Protein AF-A0AAD6XDY1-F1 (afdb_monomer_lite)

Structure (mmCIF, N/CA/C/O backbone):
data_AF-A0AAD6XDY1-F1
#
_entry.id   AF-A0AAD6XDY1-F1
#
loop_
_atom_site.group_PDB
_atom_site.id
_atom_site.type_symbol
_atom_site.label_atom_id
_atom_site.label_alt_id
_atom_site.label_comp_id
_atom_site.label_asym_id
_atom_site.label_entity_id
_atom_site.label_seq_id
_atom_site.pdbx_PDB_ins_code
_atom_site.Cartn_x
_atom_site.Cartn_y
_atom_site.Cartn_z
_atom_site.occupancy
_atom_site.B_iso_or_equiv
_atom_site.auth_seq_id
_atom_site.auth_comp_id
_atom_site.auth_asym_id
_atom_site.auth_atom_id
_atom_site.pdbx_PDB_model_num
ATOM 1 N N . MET A 1 1 ? 9.090 1.287 41.870 1.00 55.81 1 MET A N 1
ATOM 2 C CA . MET A 1 1 ? 7.950 1.250 40.935 1.00 55.81 1 MET A CA 1
ATOM 3 C C . MET A 1 1 ? 8.457 1.747 39.592 1.00 55.81 1 MET A C 1
ATOM 5 O O . MET A 1 1 ? 8.961 2.865 39.571 1.00 55.81 1 MET A O 1
ATOM 9 N N . PRO A 1 2 ? 8.475 0.924 38.532 1.00 60.69 2 PRO A N 1
ATOM 10 C CA . PRO A 1 2 ? 8.822 1.404 37.197 1.00 60.69 2 PRO A CA 1
ATOM 11 C C . PRO A 1 2 ? 7.730 2.367 36.712 1.00 60.69 2 PRO A C 1
ATOM 13 O O . PRO A 1 2 ? 6.548 2.104 36.918 1.00 60.69 2 PRO A O 1
ATOM 16 N N . ALA A 1 3 ? 8.129 3.501 36.137 1.00 68.06 3 ALA A N 1
ATOM 17 C CA . ALA A 1 3 ? 7.204 4.466 35.556 1.00 68.06 3 ALA A CA 1
ATOM 18 C C . ALA A 1 3 ? 6.464 3.816 34.377 1.00 68.06 3 ALA A C 1
ATOM 20 O O . ALA A 1 3 ? 7.105 3.194 33.527 1.00 68.06 3 ALA A O 1
ATOM 21 N N . SER A 1 4 ? 5.134 3.940 34.337 1.00 71.88 4 SER A N 1
ATOM 22 C CA . SER A 1 4 ? 4.348 3.539 33.168 1.00 71.88 4 SER A CA 1
ATOM 23 C C . SER A 1 4 ? 4.869 4.283 31.935 1.00 71.88 4 SER A C 1
ATOM 25 O O . SER A 1 4 ? 5.090 5.493 32.027 1.00 71.88 4 SER A O 1
ATOM 27 N N . PRO A 1 5 ? 5.091 3.598 30.799 1.00 73.19 5 PRO A N 1
ATOM 28 C CA . PRO A 1 5 ? 5.462 4.272 29.566 1.00 73.19 5 PRO A CA 1
ATOM 29 C C . PRO A 1 5 ? 4.335 5.234 29.194 1.00 73.19 5 PRO A C 1
ATOM 31 O O . PRO A 1 5 ? 3.176 4.829 29.097 1.00 73.19 5 PRO A O 1
ATOM 34 N N . SER A 1 6 ? 4.669 6.513 29.040 1.00 72.38 6 SER A N 1
ATOM 35 C CA . SER A 1 6 ? 3.723 7.512 28.553 1.00 72.38 6 SER A CA 1
ATOM 36 C C . SER A 1 6 ? 3.147 7.044 27.213 1.00 72.38 6 SER A C 1
ATOM 38 O O . SER A 1 6 ? 3.903 6.480 26.412 1.00 72.38 6 SER A O 1
ATOM 40 N N . PRO A 1 7 ? 1.845 7.261 26.952 1.00 73.44 7 PRO A N 1
ATOM 41 C CA . PRO A 1 7 ? 1.263 6.958 25.653 1.00 73.44 7 PRO A CA 1
ATOM 42 C C . PRO A 1 7 ? 2.110 7.656 24.591 1.00 73.44 7 PRO A C 1
ATOM 44 O O . PRO A 1 7 ? 2.306 8.870 24.635 1.00 73.44 7 PRO A O 1
ATOM 47 N N . THR A 1 8 ? 2.710 6.869 23.701 1.00 72.75 8 THR A N 1
ATOM 48 C CA . THR A 1 8 ? 3.458 7.409 22.571 1.00 72.75 8 THR A CA 1
ATOM 49 C C . THR A 1 8 ? 2.438 8.083 21.672 1.00 72.75 8 THR A C 1
ATOM 51 O O . THR A 1 8 ? 1.700 7.405 20.963 1.00 72.75 8 THR A O 1
ATOM 54 N N . THR A 1 9 ? 2.357 9.410 21.750 1.00 76.31 9 THR A N 1
ATOM 55 C CA . THR A 1 9 ? 1.683 10.219 20.739 1.00 76.31 9 THR A CA 1
ATOM 56 C C . THR A 1 9 ? 2.351 9.880 19.415 1.00 76.31 9 THR A C 1
ATOM 58 O O . THR A 1 9 ? 3.516 10.211 19.203 1.00 76.31 9 THR A O 1
ATOM 61 N N . MET A 1 10 ? 1.658 9.114 18.577 1.00 75.56 10 MET A N 1
ATOM 62 C CA . MET A 1 10 ? 2.137 8.802 17.239 1.00 75.56 10 MET A CA 1
ATOM 63 C C . MET A 1 10 ? 2.016 10.095 16.442 1.00 75.56 10 MET A C 1
ATOM 65 O O . MET A 1 10 ? 0.905 10.562 16.195 1.00 75.56 10 MET A O 1
ATOM 69 N N . GLU A 1 11 ? 3.157 10.712 16.137 1.00 80.12 11 GLU A N 1
ATOM 70 C CA . GLU A 1 11 ? 3.211 11.843 15.213 1.00 80.12 11 GLU A CA 1
ATOM 71 C C . GLU A 1 11 ? 2.484 11.442 13.917 1.00 80.12 11 GLU A C 1
ATOM 73 O O . GLU A 1 11 ? 2.714 10.331 13.419 1.00 80.12 11 GLU A O 1
ATOM 78 N N . PRO A 1 12 ? 1.580 12.289 13.397 1.00 79.38 12 PRO A N 1
ATOM 79 C CA . PRO A 1 12 ? 0.818 11.976 12.198 1.00 79.38 12 PRO A CA 1
ATOM 80 C C . PRO A 1 12 ? 1.779 11.711 11.037 1.00 79.38 12 PRO A C 1
ATOM 82 O O . PRO A 1 12 ? 2.669 12.511 10.748 1.00 79.38 12 PRO A O 1
ATOM 85 N N . PHE A 1 13 ? 1.623 10.558 10.389 1.00 85.25 13 PHE A N 1
ATOM 86 C CA . PHE A 1 13 ? 2.465 10.188 9.261 1.00 85.25 13 PHE A CA 1
ATOM 87 C C . PHE A 1 13 ? 2.102 11.051 8.047 1.00 85.25 13 PHE A C 1
ATOM 89 O O . PHE A 1 13 ? 0.998 10.957 7.509 1.00 85.25 13 PHE A O 1
ATOM 96 N N . GLU A 1 14 ? 3.026 11.904 7.608 1.00 93.56 14 GLU A N 1
ATOM 97 C CA . GLU A 1 14 ? 2.831 12.718 6.410 1.00 93.56 14 GLU A CA 1
ATOM 98 C C . GLU A 1 14 ? 3.164 11.912 5.151 1.00 93.56 14 GLU A C 1
ATOM 100 O O . GLU A 1 14 ? 4.297 11.477 4.933 1.00 93.56 14 GLU A O 1
ATOM 105 N N . PHE A 1 15 ? 2.163 11.731 4.291 1.00 95.81 15 PHE A N 1
ATOM 106 C CA . PHE A 1 15 ? 2.350 11.088 2.997 1.00 95.81 15 PHE A CA 1
ATOM 107 C C . PHE A 1 15 ? 2.949 12.060 1.973 1.00 95.81 15 PHE A C 1
ATOM 109 O O . PHE A 1 15 ? 2.479 13.197 1.872 1.00 95.81 15 PHE A O 1
ATOM 116 N N . PRO A 1 16 ? 3.925 11.627 1.152 1.00 96.81 16 PRO A N 1
ATOM 117 C CA . PRO A 1 16 ? 4.424 12.452 0.058 1.00 96.81 16 PRO A CA 1
ATOM 118 C C . PRO A 1 16 ? 3.317 12.704 -0.973 1.00 96.81 16 PRO A C 1
ATOM 120 O O . PRO A 1 16 ? 2.503 11.827 -1.245 1.00 96.81 16 PRO A O 1
ATOM 123 N N . ASP A 1 17 ? 3.301 13.866 -1.623 1.00 95.81 17 ASP A N 1
ATOM 124 C CA . ASP A 1 17 ? 2.244 14.175 -2.601 1.00 95.81 17 ASP A CA 1
ATOM 125 C C . ASP A 1 17 ? 2.258 13.253 -3.831 1.00 95.81 17 ASP A C 1
ATOM 127 O O . ASP A 1 17 ? 1.239 13.094 -4.498 1.00 95.81 17 ASP A O 1
ATOM 131 N N . ASN A 1 18 ? 3.406 12.644 -4.142 1.00 96.44 18 ASN A N 1
ATOM 132 C CA . ASN A 1 18 ? 3.582 11.787 -5.309 1.00 96.44 18 ASN A CA 1
ATOM 133 C C . ASN A 1 18 ? 4.474 10.591 -4.970 1.00 96.44 18 ASN A C 1
ATOM 135 O O . ASN A 1 18 ? 5.410 10.702 -4.174 1.00 96.44 18 ASN A O 1
ATOM 139 N N . ILE A 1 19 ? 4.241 9.465 -5.644 1.00 97.06 19 ILE A N 1
ATOM 140 C CA . ILE A 1 19 ? 5.144 8.312 -5.580 1.00 97.06 19 ILE A CA 1
ATOM 141 C C . ILE A 1 19 ? 6.499 8.628 -6.258 1.00 97.06 19 ILE A C 1
ATOM 143 O O . ILE A 1 19 ? 6.562 9.488 -7.143 1.00 97.06 19 ILE A O 1
ATOM 147 N N . PRO A 1 20 ? 7.602 7.930 -5.921 1.00 97.75 20 PRO A N 1
ATOM 148 C CA . PRO A 1 20 ? 8.954 8.288 -6.355 1.00 97.75 20 PRO A CA 1
ATOM 149 C C . PRO A 1 20 ? 9.082 8.265 -7.877 1.00 97.75 20 PRO A C 1
ATOM 151 O O . PRO A 1 20 ? 8.633 7.311 -8.510 1.00 97.75 20 PRO A O 1
ATOM 154 N N . ALA A 1 21 ? 9.686 9.283 -8.490 1.00 97.62 21 ALA A N 1
ATOM 155 C CA . ALA A 1 21 ? 9.860 9.314 -9.944 1.00 97.62 21 ALA A CA 1
ATOM 156 C C . ALA A 1 21 ? 10.683 8.110 -10.439 1.00 97.62 21 ALA A C 1
ATOM 158 O O . ALA A 1 21 ? 11.573 7.628 -9.735 1.00 97.62 21 ALA A O 1
ATOM 159 N N . LEU A 1 22 ? 10.388 7.625 -11.651 1.00 97.38 22 LEU A N 1
ATOM 160 C CA . LEU A 1 22 ? 11.191 6.570 -12.274 1.00 97.38 22 LEU A CA 1
ATOM 161 C C . LEU A 1 22 ? 12.649 7.046 -12.417 1.00 97.38 22 LEU A C 1
ATOM 163 O O . LEU A 1 22 ? 12.875 8.198 -12.804 1.00 97.38 22 LEU A O 1
ATOM 167 N N . PRO A 1 23 ? 13.643 6.188 -12.128 1.00 96.81 23 PRO A N 1
ATOM 168 C CA . PRO A 1 23 ? 15.040 6.566 -12.257 1.00 96.81 23 PRO A CA 1
ATOM 169 C C . PRO A 1 23 ? 15.379 6.884 -13.717 1.00 96.81 23 PRO A C 1
ATOM 171 O O . PRO A 1 23 ? 14.793 6.331 -14.653 1.00 96.81 23 PRO A O 1
ATOM 174 N N . GLN A 1 24 ? 16.333 7.794 -13.914 1.00 96.69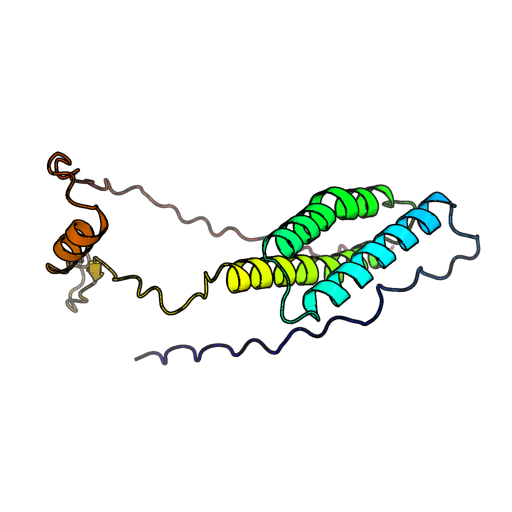 24 GLN A N 1
ATOM 175 C CA . GLN A 1 24 ? 16.815 8.128 -15.250 1.00 96.69 24 GLN A CA 1
ATOM 176 C C . GLN A 1 24 ? 17.513 6.908 -15.857 1.00 96.69 24 GLN A C 1
ATOM 178 O O . GLN A 1 24 ? 18.405 6.325 -15.241 1.00 96.69 24 GLN A O 1
ATOM 183 N N . ASN A 1 25 ? 17.107 6.532 -17.066 1.00 94.06 25 ASN A N 1
ATOM 184 C CA . ASN A 1 25 ? 17.685 5.426 -17.819 1.00 94.06 25 ASN A CA 1
ATOM 185 C C . ASN A 1 25 ? 18.162 5.964 -19.180 1.00 94.06 25 ASN A C 1
ATOM 187 O O . ASN A 1 25 ? 17.435 6.753 -19.792 1.00 94.06 25 ASN A O 1
ATOM 191 N N . PRO A 1 26 ? 19.371 5.602 -19.660 1.00 94.75 26 PRO A N 1
ATOM 192 C CA . PRO A 1 26 ? 19.828 5.972 -21.002 1.00 94.75 26 PRO A CA 1
ATOM 193 C C . PRO A 1 26 ? 18.893 5.491 -22.120 1.00 94.75 26 PRO A C 1
ATOM 195 O O . PRO A 1 26 ? 18.872 6.089 -23.194 1.00 94.75 26 PRO A O 1
ATOM 198 N N . LEU A 1 27 ? 18.132 4.422 -21.880 1.00 96.00 27 LEU A N 1
ATOM 199 C CA . LEU A 1 27 ? 17.106 3.923 -22.788 1.00 96.00 27 LEU A CA 1
ATOM 200 C C . LEU A 1 27 ? 15.708 4.257 -22.251 1.00 96.00 27 LEU A C 1
ATOM 202 O O . LEU A 1 27 ? 15.508 4.281 -21.034 1.00 96.00 27 LEU A O 1
ATOM 206 N N . PRO A 1 28 ? 14.720 4.492 -23.133 1.00 96.56 28 PRO A N 1
ATOM 207 C CA . PRO A 1 28 ? 13.343 4.673 -22.699 1.00 96.56 28 PRO A CA 1
ATOM 208 C C . PRO A 1 28 ? 12.824 3.398 -22.018 1.00 96.56 28 PRO A C 1
ATOM 210 O O . PRO A 1 28 ? 13.099 2.286 -22.470 1.00 96.56 28 PRO A O 1
ATOM 213 N N . TRP A 1 29 ? 12.057 3.571 -20.940 1.00 97.38 29 TRP A N 1
ATOM 214 C CA . TRP A 1 29 ? 11.394 2.469 -20.243 1.00 97.38 29 TRP A CA 1
ATOM 215 C C . TRP A 1 29 ? 10.414 1.727 -21.156 1.00 97.38 29 TRP A C 1
ATOM 217 O O . TRP A 1 29 ? 9.842 2.307 -22.084 1.00 97.38 29 TRP A O 1
ATOM 227 N N . SER A 1 30 ? 10.202 0.440 -20.871 1.00 97.69 30 SER A N 1
ATOM 228 C CA . SER A 1 30 ? 9.213 -0.370 -21.580 1.00 97.69 30 SER A CA 1
ATOM 229 C C . SER A 1 30 ? 7.810 0.231 -21.413 1.00 97.69 30 SER A C 1
ATOM 231 O O . SER A 1 30 ? 7.494 0.873 -20.406 1.00 97.69 30 SER A O 1
ATOM 233 N N . ALA A 1 31 ? 6.933 0.009 -22.397 1.00 97.81 31 ALA A N 1
ATOM 234 C CA . ALA A 1 31 ? 5.536 0.439 -22.295 1.00 97.81 31 ALA A CA 1
ATOM 235 C C . ALA A 1 31 ? 4.836 -0.181 -21.070 1.00 97.81 31 ALA A C 1
ATOM 237 O O . ALA A 1 31 ? 3.979 0.461 -20.462 1.00 97.81 31 ALA A O 1
ATOM 238 N N . ASN A 1 32 ? 5.246 -1.392 -20.677 1.00 97.44 32 ASN A N 1
ATOM 239 C CA . ASN A 1 32 ? 4.743 -2.084 -19.495 1.00 97.44 32 ASN A CA 1
ATOM 240 C C . ASN A 1 32 ? 5.107 -1.329 -18.212 1.00 97.44 32 ASN A C 1
ATOM 242 O O . ASN A 1 32 ? 4.210 -1.037 -17.427 1.00 97.44 32 ASN A O 1
ATOM 246 N N . VAL A 1 33 ? 6.372 -0.925 -18.038 1.00 98.00 33 VAL A N 1
ATOM 247 C CA . VAL A 1 33 ? 6.822 -0.135 -16.874 1.00 98.00 33 VAL A CA 1
ATOM 248 C C . VAL A 1 33 ? 6.101 1.208 -16.798 1.00 98.00 33 VAL A C 1
ATOM 250 O O . VAL A 1 33 ? 5.655 1.611 -15.725 1.00 98.00 33 VAL A O 1
ATOM 253 N N . ILE A 1 34 ? 5.932 1.897 -17.930 1.00 98.19 34 ILE A N 1
ATOM 254 C CA . ILE A 1 34 ? 5.214 3.181 -17.966 1.00 98.19 34 ILE A CA 1
ATOM 255 C C . ILE A 1 34 ? 3.746 2.989 -17.559 1.00 98.19 34 ILE A C 1
ATOM 257 O O . ILE A 1 34 ? 3.227 3.753 -16.745 1.00 98.19 34 ILE A O 1
ATOM 261 N N . THR A 1 35 ? 3.089 1.953 -18.084 1.00 98.19 35 THR A N 1
ATOM 262 C CA . THR A 1 35 ? 1.685 1.641 -17.775 1.00 98.19 35 THR A CA 1
ATOM 263 C C . THR A 1 35 ? 1.513 1.238 -16.311 1.00 98.19 35 THR A C 1
ATOM 265 O O . THR A 1 35 ? 0.628 1.751 -15.628 1.00 98.19 35 THR A O 1
ATOM 268 N N . ALA A 1 36 ? 2.388 0.370 -15.799 1.00 98.00 36 ALA A N 1
ATOM 269 C CA . ALA A 1 36 ? 2.407 -0.044 -14.399 1.00 98.00 36 ALA A CA 1
ATOM 270 C C . ALA A 1 36 ? 2.620 1.153 -13.466 1.00 98.00 36 ALA A C 1
ATOM 272 O O . ALA A 1 36 ? 1.909 1.309 -12.474 1.00 98.00 36 ALA A O 1
ATOM 273 N N . ARG A 1 37 ? 3.533 2.064 -13.822 1.00 97.62 37 ARG A N 1
ATOM 274 C CA . ARG A 1 37 ? 3.743 3.300 -13.071 1.00 97.62 37 ARG A CA 1
ATOM 275 C C . ARG A 1 37 ? 2.490 4.173 -13.032 1.00 97.62 37 ARG A C 1
ATOM 277 O O . ARG A 1 37 ? 2.127 4.648 -11.962 1.00 97.62 37 ARG A O 1
ATOM 284 N N . GLN A 1 38 ? 1.839 4.397 -14.170 1.00 97.94 38 GLN A N 1
ATOM 285 C CA . GLN A 1 38 ? 0.604 5.186 -14.219 1.00 97.94 38 GLN A CA 1
ATOM 286 C C . GLN A 1 38 ? -0.502 4.552 -13.372 1.00 97.94 38 GLN A C 1
ATOM 288 O O . GLN A 1 38 ? -1.231 5.257 -12.680 1.00 97.94 38 GLN A O 1
ATOM 293 N N . LEU A 1 39 ? -0.610 3.223 -13.394 1.00 97.81 39 LEU A N 1
ATOM 294 C CA . LEU A 1 39 ? -1.558 2.494 -12.562 1.00 97.81 39 LEU A CA 1
ATOM 295 C C . LEU A 1 39 ? -1.289 2.721 -11.064 1.00 97.81 39 LEU A C 1
ATOM 297 O O . LEU A 1 39 ? -2.216 3.081 -10.340 1.00 97.81 39 LEU A O 1
ATOM 301 N N . LEU A 1 40 ? -0.033 2.577 -10.625 1.00 97.75 40 LEU A N 1
ATOM 302 C CA . LEU A 1 40 ? 0.377 2.840 -9.240 1.00 97.75 40 LEU A CA 1
ATOM 303 C C . LEU A 1 40 ? 0.056 4.280 -8.821 1.00 97.75 40 LEU A C 1
ATOM 305 O O . LEU A 1 40 ? -0.481 4.499 -7.739 1.00 97.75 40 LEU A O 1
ATOM 309 N N . ASP A 1 41 ? 0.345 5.251 -9.688 1.00 97.94 41 ASP A N 1
ATOM 310 C CA . ASP A 1 41 ? 0.116 6.677 -9.431 1.00 97.94 41 ASP A CA 1
ATOM 311 C C . ASP A 1 41 ? -1.375 6.991 -9.254 1.00 97.94 41 ASP A C 1
ATOM 313 O O . ASP A 1 41 ? -1.783 7.612 -8.274 1.00 97.94 41 ASP A O 1
ATOM 317 N N . ASN A 1 42 ? -2.216 6.459 -10.144 1.00 97.38 42 ASN A N 1
ATOM 318 C CA . ASN A 1 42 ? -3.665 6.631 -10.080 1.00 97.38 42 ASN A CA 1
ATOM 319 C C . ASN A 1 42 ? -4.263 6.049 -8.792 1.00 97.38 42 ASN A C 1
ATOM 321 O O . ASN A 1 42 ? -5.130 6.671 -8.172 1.00 97.38 42 ASN A O 1
ATOM 325 N N . VAL A 1 43 ? -3.820 4.855 -8.383 1.00 97.44 43 VAL A N 1
ATOM 326 C CA . VAL A 1 43 ? -4.289 4.223 -7.140 1.00 97.44 43 VAL A CA 1
ATOM 327 C C . VAL A 1 43 ? -3.808 5.009 -5.923 1.00 97.44 43 VAL A C 1
ATOM 329 O O . VAL A 1 43 ? -4.602 5.252 -5.014 1.00 97.44 43 VAL A O 1
ATOM 332 N N . TYR A 1 44 ? -2.555 5.467 -5.931 1.00 98.00 44 TYR A N 1
ATOM 333 C CA . TYR A 1 44 ? -1.984 6.282 -4.862 1.00 98.00 44 TYR A CA 1
ATOM 334 C C . TYR A 1 44 ? -2.754 7.591 -4.652 1.00 98.00 44 TYR A C 1
ATOM 336 O O . TYR A 1 44 ? -3.237 7.863 -3.553 1.00 98.00 44 TYR A O 1
ATOM 344 N N . VAL A 1 45 ? -2.953 8.369 -5.720 1.00 97.38 45 VAL A N 1
ATOM 345 C CA . VAL A 1 45 ? -3.689 9.641 -5.665 1.00 97.38 45 VAL A CA 1
ATOM 346 C C . VAL A 1 45 ? -5.123 9.423 -5.185 1.00 97.38 45 VAL A C 1
ATOM 348 O O . VAL A 1 45 ? -5.606 10.165 -4.331 1.00 97.38 45 VAL A O 1
ATOM 351 N N . ARG A 1 46 ? -5.802 8.379 -5.675 1.00 97.25 46 ARG A N 1
ATOM 352 C CA . ARG A 1 46 ? -7.167 8.046 -5.243 1.00 97.25 46 ARG A CA 1
ATOM 353 C C . ARG A 1 46 ? -7.235 7.673 -3.760 1.00 97.25 46 ARG A C 1
ATOM 355 O O . ARG A 1 46 ? -8.204 8.027 -3.086 1.00 97.25 46 ARG A O 1
ATOM 362 N N . ALA A 1 47 ? -6.235 6.957 -3.255 1.00 97.25 47 ALA A N 1
ATOM 363 C CA . ALA A 1 47 ? -6.141 6.602 -1.846 1.00 97.25 47 ALA A CA 1
ATOM 364 C C . ALA A 1 47 ? -5.934 7.831 -0.963 1.00 97.25 47 ALA A C 1
ATOM 366 O O . ALA A 1 47 ? -6.685 8.010 -0.008 1.00 97.25 47 ALA A O 1
ATOM 367 N N . LEU A 1 48 ? -5.011 8.723 -1.335 1.00 97.19 48 LEU A N 1
ATOM 368 C CA . LEU A 1 48 ? -4.807 9.980 -0.614 1.00 97.19 48 LEU A CA 1
ATOM 369 C C . LEU A 1 48 ? -6.045 10.875 -0.634 1.00 97.19 48 LEU A C 1
ATOM 371 O O . LEU A 1 48 ? -6.387 11.461 0.386 1.00 97.19 48 LEU A O 1
ATOM 375 N N . GLN A 1 49 ? -6.731 10.977 -1.774 1.00 96.56 49 GLN A N 1
ATOM 376 C CA . GLN A 1 49 ? -7.992 11.718 -1.858 1.00 96.56 49 GLN A CA 1
ATOM 377 C C . GLN A 1 49 ? -9.036 11.134 -0.907 1.00 96.56 49 GLN A C 1
ATOM 379 O O . GLN A 1 49 ? -9.647 11.880 -0.156 1.00 96.56 49 GLN A O 1
ATOM 384 N N . THR A 1 50 ? -9.171 9.806 -0.880 1.00 96.19 50 THR A N 1
ATOM 385 C CA . THR A 1 50 ? -10.129 9.124 -0.000 1.00 96.19 50 THR A CA 1
ATOM 386 C C . THR A 1 50 ? -9.788 9.328 1.482 1.00 96.19 50 THR A C 1
ATOM 388 O O . THR A 1 50 ? -10.692 9.551 2.271 1.00 96.19 50 THR A O 1
ATOM 391 N N . LEU A 1 51 ? -8.505 9.322 1.864 1.00 95.75 51 LEU A N 1
ATOM 392 C CA . LEU A 1 51 ? -8.074 9.616 3.242 1.00 95.75 51 LEU A CA 1
ATOM 393 C C . LEU A 1 51 ? -8.293 11.077 3.660 1.00 95.75 51 LEU A C 1
ATOM 395 O O . LEU A 1 51 ? -8.411 11.364 4.844 1.00 95.75 51 LEU A O 1
ATOM 399 N N . ARG A 1 52 ? -8.319 12.010 2.703 1.00 94.88 52 ARG A N 1
ATOM 400 C CA . ARG A 1 52 ? -8.565 13.438 2.962 1.00 94.88 52 ARG A CA 1
ATOM 401 C C . ARG A 1 52 ? -10.061 13.782 3.027 1.00 94.88 52 ARG A C 1
ATOM 403 O O . ARG A 1 52 ? -10.398 14.901 3.398 1.00 94.88 52 ARG A O 1
ATOM 410 N N . GLU A 1 53 ? -10.946 12.867 2.634 1.00 94.38 53 GLU A N 1
ATOM 411 C CA . GLU A 1 53 ? -12.401 13.038 2.701 1.00 94.38 53 GLU A CA 1
ATOM 412 C C . GLU A 1 53 ? -12.907 12.701 4.121 1.00 94.38 53 GLU A C 1
ATOM 414 O O . GLU A 1 53 ? -12.824 11.550 4.544 1.00 94.38 53 GLU A O 1
ATOM 419 N N . GLU A 1 54 ? -13.457 13.690 4.841 1.00 81.50 54 GLU A N 1
ATOM 420 C CA . GLU A 1 54 ? -13.930 13.544 6.237 1.00 81.50 54 GLU A CA 1
ATOM 421 C C . GLU A 1 54 ? -15.109 12.556 6.396 1.00 81.50 54 GLU A C 1
ATOM 423 O O . GLU A 1 54 ? -15.208 11.891 7.422 1.00 81.50 54 GLU A O 1
ATOM 428 N N . ASP A 1 55 ? -15.952 12.393 5.367 1.00 80.88 55 ASP A N 1
ATOM 429 C CA . ASP A 1 55 ? -17.194 11.592 5.405 1.00 80.88 55 ASP A CA 1
ATOM 430 C C . ASP A 1 55 ? -17.105 10.265 4.615 1.00 80.88 55 ASP A C 1
ATOM 432 O O . ASP A 1 55 ? -18.077 9.796 4.011 1.00 80.88 55 ASP A O 1
ATOM 436 N N . SER A 1 56 ? -15.924 9.653 4.543 1.00 77.75 56 SER A N 1
ATOM 437 C CA . SER A 1 56 ? -15.740 8.436 3.741 1.00 77.75 56 SER A CA 1
ATOM 438 C C . SER A 1 56 ? -16.386 7.186 4.360 1.00 77.75 56 SER A C 1
ATOM 440 O O . SER A 1 56 ? -16.147 6.837 5.513 1.00 77.75 56 SER A O 1
ATOM 442 N N . ASP A 1 57 ? -17.136 6.446 3.536 1.00 92.75 57 ASP A N 1
ATOM 443 C CA . ASP A 1 57 ? -17.715 5.129 3.849 1.00 92.75 57 ASP A CA 1
ATOM 444 C C . ASP A 1 57 ? -16.618 4.096 4.216 1.00 92.75 57 ASP A C 1
ATOM 446 O O . ASP A 1 57 ? -15.690 3.891 3.421 1.00 92.75 57 ASP A O 1
ATOM 450 N N . PRO A 1 58 ? -16.724 3.380 5.356 1.00 94.69 58 PRO A N 1
ATOM 451 C CA . PRO A 1 58 ? -15.776 2.331 5.735 1.00 94.69 58 PRO A CA 1
ATOM 452 C C . PRO A 1 58 ? -15.535 1.272 4.659 1.00 94.69 58 PRO A C 1
ATOM 454 O O . PRO A 1 58 ? -14.413 0.780 4.488 1.00 94.69 58 PRO A O 1
ATOM 457 N N . LEU A 1 59 ? -16.577 0.925 3.898 1.00 94.94 59 LEU A N 1
ATOM 458 C CA . LEU A 1 59 ? -16.475 -0.050 2.820 1.00 94.94 59 LEU A CA 1
ATOM 459 C C . LEU A 1 59 ? -15.522 0.434 1.721 1.00 94.94 59 LEU A C 1
ATOM 461 O O . LEU A 1 59 ? -14.791 -0.370 1.137 1.00 94.94 59 LEU A O 1
ATOM 465 N N . ARG A 1 60 ? -15.482 1.746 1.463 1.00 96.12 60 ARG A N 1
ATOM 466 C CA . ARG A 1 60 ? -14.591 2.356 0.471 1.00 96.12 60 ARG A CA 1
ATOM 467 C C . ARG A 1 60 ? -13.130 2.214 0.885 1.00 96.12 60 ARG A C 1
ATOM 469 O O . ARG A 1 60 ? -12.312 1.842 0.045 1.00 96.12 60 ARG A O 1
ATOM 476 N N . TYR A 1 61 ? -12.811 2.439 2.159 1.00 96.94 61 TYR A N 1
ATOM 477 C CA . TYR A 1 61 ? -11.465 2.233 2.698 1.00 96.94 61 TYR A CA 1
ATOM 478 C C . TYR A 1 61 ? -11.018 0.765 2.608 1.00 96.94 61 TYR A C 1
ATOM 480 O O . TYR A 1 61 ? -9.920 0.473 2.122 1.00 96.94 61 TYR A O 1
ATOM 488 N N . LYS A 1 62 ? -11.891 -0.177 2.994 1.00 97.19 62 LYS A N 1
ATOM 489 C CA . LYS A 1 62 ? -11.625 -1.622 2.876 1.00 97.19 62 LYS A CA 1
ATOM 490 C C . LYS A 1 62 ? -11.379 -2.033 1.428 1.00 97.19 62 LYS A C 1
ATOM 492 O O . LYS A 1 62 ? -10.369 -2.661 1.135 1.00 97.19 62 LYS A O 1
ATOM 497 N N . LEU A 1 63 ? -12.244 -1.610 0.508 1.00 97.00 63 LEU A N 1
ATOM 498 C CA . LEU A 1 63 ? -12.092 -1.921 -0.911 1.00 97.00 63 LEU A CA 1
ATOM 499 C C . LEU A 1 63 ? -10.792 -1.350 -1.489 1.00 97.00 63 LEU A C 1
ATOM 501 O O . LEU A 1 63 ? -10.130 -2.028 -2.273 1.00 97.00 63 LEU A O 1
ATOM 505 N N . LEU A 1 64 ? -10.402 -0.131 -1.103 1.00 97.06 64 LEU A N 1
ATOM 506 C CA . LEU A 1 64 ? -9.148 0.461 -1.566 1.00 97.06 64 LEU A CA 1
ATOM 507 C C . LEU A 1 64 ? -7.917 -0.266 -1.014 1.00 97.06 64 LEU A C 1
ATOM 509 O O . LEU A 1 64 ? -7.006 -0.566 -1.779 1.00 97.06 64 LEU A O 1
ATOM 513 N N . SER A 1 65 ? -7.891 -0.564 0.287 1.00 97.81 65 SER A N 1
ATOM 514 C CA . SER A 1 65 ? -6.777 -1.299 0.902 1.00 97.81 65 SER A CA 1
ATOM 515 C C . SER A 1 65 ? -6.612 -2.697 0.296 1.00 97.81 65 SER A C 1
ATOM 517 O O . SER A 1 65 ? -5.498 -3.061 -0.076 1.00 97.81 65 SER A O 1
ATOM 519 N N . SER A 1 66 ? -7.708 -3.439 0.091 1.00 97.81 66 SER A N 1
ATOM 520 C CA . SER A 1 66 ? -7.679 -4.721 -0.625 1.00 97.81 66 SER A CA 1
ATOM 521 C C . SER A 1 66 ? -7.198 -4.560 -2.064 1.00 97.81 66 SER A C 1
ATOM 523 O O . SER A 1 66 ? -6.336 -5.310 -2.496 1.00 97.81 66 SER A O 1
ATOM 525 N N . ASN A 1 67 ? -7.668 -3.542 -2.796 1.00 97.31 67 ASN A N 1
ATOM 526 C CA . ASN A 1 67 ? -7.203 -3.278 -4.161 1.00 97.31 67 ASN A CA 1
ATOM 527 C C . ASN A 1 67 ? -5.682 -3.057 -4.214 1.00 97.31 67 ASN A C 1
ATOM 529 O O . ASN A 1 67 ? -5.009 -3.637 -5.066 1.00 97.31 67 ASN A O 1
ATOM 533 N N . ILE A 1 68 ? -5.125 -2.280 -3.279 1.00 97.12 68 ILE A N 1
ATOM 534 C CA . ILE A 1 68 ? -3.676 -2.065 -3.204 1.00 97.12 68 ILE A CA 1
ATOM 535 C C . ILE A 1 68 ? -2.941 -3.391 -2.968 1.00 97.12 68 ILE A C 1
ATOM 537 O O . ILE A 1 68 ? -1.998 -3.693 -3.697 1.00 97.12 68 ILE A O 1
ATOM 541 N N . ILE A 1 69 ? -3.385 -4.199 -2.003 1.00 97.56 69 ILE A N 1
ATOM 542 C CA . ILE A 1 69 ? -2.752 -5.488 -1.688 1.00 97.56 69 ILE A CA 1
ATOM 543 C C . ILE A 1 69 ? -2.844 -6.451 -2.880 1.00 97.56 69 ILE A C 1
ATOM 545 O O . ILE A 1 69 ? -1.833 -7.003 -3.305 1.00 97.56 69 ILE A O 1
ATOM 549 N N . ASP A 1 70 ? -4.037 -6.611 -3.448 1.00 97.44 70 ASP A N 1
ATOM 550 C CA . ASP A 1 70 ? -4.326 -7.635 -4.454 1.00 97.44 70 ASP A CA 1
ATOM 551 C C . ASP A 1 70 ? -3.845 -7.248 -5.858 1.00 97.44 70 ASP A C 1
ATOM 553 O O . ASP A 1 70 ? -3.594 -8.119 -6.689 1.00 97.44 70 ASP A O 1
ATOM 557 N N . THR A 1 71 ? -3.726 -5.947 -6.148 1.00 96.12 71 THR A N 1
ATOM 558 C CA . THR A 1 71 ? -3.400 -5.453 -7.495 1.00 96.12 71 THR A CA 1
ATOM 559 C C . THR A 1 71 ? -2.037 -4.776 -7.552 1.00 96.12 71 THR A C 1
ATOM 561 O O . THR A 1 71 ? -1.278 -5.028 -8.484 1.00 96.12 71 THR A O 1
ATOM 564 N N . MET A 1 72 ? -1.691 -3.912 -6.593 1.00 95.31 72 MET A N 1
ATOM 565 C CA . MET A 1 72 ? -0.457 -3.119 -6.696 1.00 95.31 72 MET A CA 1
ATOM 566 C C . MET A 1 72 ? 0.783 -3.921 -6.308 1.00 95.31 72 MET A C 1
ATOM 568 O O . MET A 1 72 ? 1.817 -3.757 -6.952 1.00 95.31 72 MET A O 1
ATOM 572 N N . ILE A 1 73 ? 0.691 -4.810 -5.311 1.00 92.75 73 ILE A N 1
ATOM 573 C CA . ILE A 1 73 ? 1.832 -5.649 -4.911 1.00 92.75 73 ILE A CA 1
ATOM 574 C C . ILE A 1 73 ? 2.272 -6.561 -6.069 1.00 92.75 73 ILE A C 1
ATOM 576 O O . ILE A 1 73 ? 3.441 -6.474 -6.447 1.00 92.75 73 ILE A O 1
ATOM 580 N N . PRO A 1 74 ? 1.382 -7.326 -6.736 1.00 97.00 74 PRO A N 1
ATOM 581 C CA . PRO A 1 74 ? 1.791 -8.140 -7.883 1.00 97.00 74 PRO A CA 1
ATOM 582 C C . PRO A 1 74 ? 2.330 -7.318 -9.059 1.00 97.00 74 PRO A C 1
ATOM 584 O O . PRO A 1 74 ? 3.195 -7.785 -9.793 1.00 97.00 74 PRO A O 1
ATOM 587 N N . VAL A 1 75 ? 1.842 -6.086 -9.256 1.00 97.56 75 VAL A N 1
ATOM 588 C CA . VAL A 1 75 ? 2.377 -5.176 -10.284 1.00 97.56 75 VAL A CA 1
ATOM 589 C C . VAL A 1 75 ? 3.807 -4.749 -9.949 1.00 97.56 75 VAL A C 1
ATOM 591 O O . VAL A 1 75 ? 4.649 -4.720 -10.843 1.00 97.56 75 VAL A O 1
ATOM 594 N N . LEU A 1 76 ? 4.102 -4.443 -8.682 1.00 96.75 76 LEU A N 1
ATOM 595 C CA . LEU A 1 76 ? 5.460 -4.133 -8.225 1.00 96.75 76 LEU A CA 1
ATOM 596 C C . LEU A 1 76 ? 6.396 -5.338 -8.377 1.00 96.75 76 LEU A C 1
ATOM 598 O O . LEU A 1 76 ? 7.503 -5.175 -8.883 1.00 96.75 76 LEU A O 1
ATOM 602 N N . GLU A 1 77 ? 5.940 -6.535 -8.006 1.00 96.00 77 GLU A N 1
ATOM 603 C CA . GLU A 1 77 ? 6.689 -7.786 -8.186 1.00 96.00 77 GLU A CA 1
ATOM 604 C C . GLU A 1 77 ? 6.924 -8.104 -9.667 1.00 96.00 77 GLU A C 1
ATOM 606 O O . GLU A 1 77 ? 8.013 -8.517 -10.052 1.00 96.00 77 GLU A O 1
ATOM 611 N N . GLY A 1 78 ? 5.932 -7.860 -10.524 1.00 96.62 78 GLY A N 1
ATOM 612 C CA . GLY A 1 78 ? 6.040 -8.072 -11.967 1.00 96.62 78 GLY A CA 1
ATOM 613 C C . GLY A 1 78 ? 7.025 -7.133 -12.668 1.00 96.62 78 GLY A C 1
ATOM 614 O O . GLY A 1 78 ? 7.448 -7.431 -13.781 1.00 96.62 78 GLY A O 1
ATOM 615 N N . MET A 1 79 ? 7.403 -6.019 -12.035 1.00 97.00 79 MET A N 1
ATOM 616 C CA . MET A 1 79 ? 8.452 -5.118 -12.524 1.00 97.00 79 MET A CA 1
ATOM 617 C C . MET A 1 79 ? 9.855 -5.497 -12.023 1.00 97.00 79 MET A C 1
ATOM 619 O O . MET A 1 79 ? 10.825 -4.827 -12.394 1.00 97.00 79 MET A O 1
ATOM 623 N N . ASP A 1 80 ? 9.987 -6.536 -11.190 1.00 96.50 80 ASP A N 1
ATOM 624 C CA . ASP A 1 80 ? 11.288 -7.015 -10.727 1.00 96.50 80 ASP A CA 1
ATOM 625 C C . ASP A 1 80 ? 12.164 -7.432 -11.922 1.00 96.50 80 ASP A C 1
ATOM 627 O O . ASP A 1 80 ? 11.740 -8.137 -12.839 1.00 96.50 80 ASP A O 1
ATOM 631 N N . GLY A 1 81 ? 13.393 -6.921 -11.949 1.00 96.00 81 GLY A N 1
ATOM 632 C CA . GLY A 1 81 ? 14.325 -7.058 -13.068 1.00 96.00 81 GLY A CA 1
ATOM 633 C C . GLY A 1 81 ? 14.127 -6.073 -14.230 1.00 96.00 81 GLY A C 1
ATOM 634 O O . GLY A 1 81 ? 15.077 -5.863 -14.986 1.00 96.00 81 GLY A O 1
ATOM 635 N N . GLU A 1 82 ? 12.965 -5.421 -14.370 1.00 97.25 82 GLU A N 1
ATOM 636 C CA . GLU A 1 82 ? 12.773 -4.339 -15.351 1.00 97.25 82 GLU A CA 1
ATOM 637 C C . GLU A 1 82 ? 13.203 -2.977 -14.798 1.00 97.25 82 GLU A C 1
ATOM 639 O O . GLU A 1 82 ? 13.746 -2.170 -15.546 1.00 97.25 82 GLU A O 1
ATOM 644 N N . VAL A 1 83 ? 13.004 -2.715 -13.504 1.00 97.88 83 VAL A N 1
ATOM 645 C CA . VAL A 1 83 ? 13.380 -1.450 -12.846 1.00 97.88 83 VAL A CA 1
ATOM 646 C C . VAL A 1 83 ? 14.346 -1.686 -11.676 1.00 97.88 83 VAL A C 1
ATOM 648 O O . VAL A 1 83 ? 14.418 -2.793 -11.145 1.00 97.88 83 VAL A O 1
ATOM 651 N N . PRO A 1 84 ? 15.112 -0.669 -11.231 1.00 97.88 84 PRO A N 1
ATOM 652 C CA . PRO A 1 84 ? 16.023 -0.832 -10.103 1.00 97.88 84 PRO A CA 1
ATOM 653 C C . PRO A 1 84 ? 15.290 -1.216 -8.814 1.00 97.88 84 PRO A C 1
ATOM 655 O O . PRO A 1 84 ? 14.340 -0.541 -8.414 1.00 97.88 84 PRO A O 1
ATOM 658 N N . GLN A 1 85 ? 15.808 -2.220 -8.103 1.00 97.19 85 GLN A N 1
ATOM 659 C CA . GLN A 1 85 ? 15.214 -2.735 -6.861 1.00 97.19 85 GLN A CA 1
ATOM 660 C C . GLN A 1 85 ? 14.958 -1.649 -5.808 1.00 97.19 85 GLN A C 1
ATOM 662 O O . GLN A 1 85 ? 13.954 -1.680 -5.101 1.00 97.19 85 GLN A O 1
ATOM 667 N N . LEU A 1 86 ? 15.851 -0.659 -5.719 1.00 97.81 86 LEU A N 1
ATOM 668 C CA . LEU A 1 86 ? 15.715 0.456 -4.782 1.00 97.81 86 LEU A CA 1
ATOM 669 C C . LEU A 1 86 ? 14.429 1.260 -5.024 1.00 97.81 86 LEU A C 1
ATOM 671 O O . LEU A 1 86 ? 13.808 1.729 -4.075 1.00 97.81 86 LEU A O 1
ATOM 675 N N . TRP A 1 87 ? 14.014 1.405 -6.283 1.00 97.88 87 TRP A N 1
ATOM 676 C CA . TRP A 1 87 ? 12.792 2.123 -6.630 1.00 97.88 87 TRP A CA 1
ATOM 677 C C . TRP A 1 87 ? 11.537 1.325 -6.251 1.00 97.88 87 TRP A C 1
ATOM 679 O O . TRP A 1 87 ? 10.592 1.902 -5.712 1.00 97.88 87 TRP A O 1
ATOM 689 N N . ILE A 1 88 ? 11.550 0.001 -6.452 1.00 98.00 88 ILE A N 1
ATOM 690 C CA . ILE A 1 88 ? 10.470 -0.898 -6.006 1.00 98.00 88 ILE A CA 1
ATOM 691 C C . ILE A 1 88 ? 10.327 -0.820 -4.483 1.00 98.00 88 ILE A C 1
ATOM 693 O O . ILE A 1 88 ? 9.221 -0.642 -3.975 1.00 98.00 88 ILE A O 1
ATOM 697 N N . HIS A 1 89 ? 11.449 -0.875 -3.759 1.00 96.62 89 HIS A N 1
ATOM 698 C CA . HIS A 1 89 ? 11.466 -0.753 -2.303 1.00 96.62 89 HIS A CA 1
ATOM 699 C C . HIS A 1 89 ? 10.889 0.585 -1.829 1.00 96.62 89 HIS A C 1
ATOM 701 O O . HIS A 1 89 ? 10.017 0.599 -0.968 1.00 96.62 89 HIS A O 1
ATOM 707 N N . ALA A 1 90 ? 11.305 1.699 -2.437 1.00 97.44 90 ALA A N 1
ATOM 708 C CA . ALA A 1 90 ? 10.777 3.020 -2.101 1.00 97.44 90 ALA A CA 1
ATOM 709 C C . ALA A 1 90 ? 9.261 3.126 -2.352 1.00 97.44 90 ALA A C 1
ATOM 711 O O . ALA A 1 90 ? 8.548 3.781 -1.597 1.00 97.44 90 ALA A O 1
ATOM 712 N N . CYS A 1 91 ? 8.738 2.461 -3.390 1.00 97.69 91 CYS A N 1
ATOM 713 C CA . CYS A 1 91 ? 7.293 2.379 -3.600 1.00 97.69 91 CYS A CA 1
ATOM 714 C C . CYS A 1 91 ? 6.613 1.558 -2.494 1.00 97.69 91 CYS A C 1
ATOM 716 O O . CYS A 1 91 ? 5.596 1.990 -1.955 1.00 97.69 91 CYS A O 1
ATOM 718 N N . ALA A 1 92 ? 7.176 0.406 -2.118 1.00 95.69 92 ALA A N 1
ATOM 719 C CA . ALA A 1 92 ? 6.639 -0.435 -1.048 1.00 95.69 92 ALA A CA 1
ATOM 720 C C . ALA A 1 92 ? 6.614 0.285 0.314 1.00 95.69 92 ALA A C 1
ATOM 722 O O . ALA A 1 92 ? 5.628 0.179 1.043 1.00 95.69 92 ALA A O 1
ATOM 723 N N . GLU A 1 93 ? 7.647 1.075 0.624 1.00 96.00 93 GLU A N 1
ATOM 724 C CA . GLU A 1 93 ? 7.712 1.916 1.829 1.00 96.00 93 GLU A CA 1
ATOM 725 C C . GLU A 1 93 ? 6.609 2.978 1.889 1.00 96.00 93 GLU A C 1
ATOM 727 O O . GLU A 1 93 ? 6.247 3.409 2.978 1.00 96.00 93 GLU A O 1
ATOM 732 N N . ILE A 1 94 ? 6.046 3.379 0.748 1.00 96.88 94 ILE A N 1
ATOM 733 C CA . ILE A 1 94 ? 4.931 4.332 0.685 1.00 96.88 94 ILE A CA 1
ATOM 734 C C . ILE A 1 94 ? 3.584 3.603 0.748 1.00 96.88 94 ILE A C 1
ATOM 736 O O . ILE A 1 94 ? 2.689 4.011 1.489 1.00 96.88 94 ILE A O 1
ATOM 740 N N . PHE A 1 95 ? 3.429 2.506 0.003 1.00 96.69 95 PHE A N 1
ATOM 741 C CA . PHE A 1 95 ? 2.168 1.760 -0.029 1.00 96.69 95 PHE A CA 1
ATOM 742 C C . PHE A 1 95 ? 1.869 1.025 1.284 1.00 96.69 95 PHE A C 1
ATOM 744 O O . PHE A 1 95 ? 0.700 0.891 1.635 1.00 96.69 95 PHE A O 1
ATOM 751 N N . GLY A 1 96 ? 2.886 0.588 2.033 1.00 95.31 96 GLY A N 1
ATOM 752 C CA . GLY A 1 96 ? 2.701 -0.076 3.328 1.00 95.31 96 GLY A CA 1
ATOM 753 C C . GLY A 1 96 ? 1.949 0.794 4.347 1.00 95.31 96 GLY A C 1
ATOM 754 O O . GLY A 1 96 ? 0.848 0.418 4.759 1.00 95.31 96 GLY A O 1
ATOM 755 N N . PRO A 1 97 ? 2.485 1.972 4.722 1.00 96.06 97 PRO A N 1
ATOM 756 C CA . PRO A 1 97 ? 1.797 2.921 5.598 1.00 96.06 97 PRO A CA 1
ATOM 757 C C . PRO A 1 97 ? 0.441 3.368 5.044 1.00 96.06 97 PRO A C 1
ATOM 759 O O . PRO A 1 97 ? -0.509 3.513 5.803 1.00 96.06 97 PRO A O 1
ATOM 762 N N . LEU A 1 98 ? 0.311 3.522 3.723 1.00 96.44 98 LEU A N 1
ATOM 763 C CA . LEU A 1 98 ? -0.953 3.920 3.099 1.00 96.44 98 LEU A CA 1
ATOM 764 C C . LEU A 1 98 ? -2.058 2.874 3.302 1.00 96.44 98 LEU A C 1
ATOM 766 O O . LEU A 1 98 ? -3.183 3.219 3.656 1.00 96.44 98 LEU A O 1
ATOM 770 N N . VAL A 1 99 ? -1.746 1.590 3.099 1.00 97.31 99 VAL A N 1
ATOM 771 C CA . VAL A 1 99 ? -2.676 0.482 3.366 1.00 97.31 99 VAL A CA 1
ATOM 772 C C . VAL A 1 99 ? -3.055 0.442 4.841 1.00 97.31 99 VAL A C 1
ATOM 774 O O . VAL A 1 99 ? -4.228 0.256 5.160 1.00 97.31 99 VAL A O 1
ATOM 777 N N . TYR A 1 100 ? -2.077 0.638 5.726 1.00 95.75 100 TYR A N 1
ATOM 778 C CA . TYR A 1 100 ? -2.311 0.682 7.163 1.00 95.75 100 TYR A CA 1
ATOM 779 C C . TYR A 1 100 ? -3.275 1.814 7.550 1.00 95.75 100 TYR A C 1
ATOM 781 O O . TYR A 1 100 ? -4.281 1.549 8.205 1.00 95.75 100 TYR A O 1
ATOM 789 N N . GLU A 1 101 ? -3.042 3.042 7.083 1.00 95.50 101 GLU A N 1
ATOM 790 C CA . GLU A 1 101 ? -3.908 4.190 7.386 1.00 95.50 101 GLU A CA 1
ATOM 791 C C . GLU A 1 101 ? -5.325 4.025 6.828 1.00 95.50 101 GLU A C 1
ATOM 793 O O . GLU A 1 101 ? -6.299 4.359 7.502 1.00 95.50 101 GLU A O 1
ATOM 798 N N . LEU A 1 102 ? -5.481 3.430 5.639 1.00 96.06 102 LEU A N 1
ATOM 799 C CA . LEU A 1 102 ? -6.803 3.079 5.107 1.00 96.06 102 LEU A CA 1
ATOM 800 C C . LEU A 1 102 ? -7.529 2.074 6.011 1.00 96.06 102 LEU A C 1
ATOM 802 O O . LEU A 1 102 ? -8.723 2.217 6.257 1.00 96.06 102 LEU A O 1
ATOM 806 N N . GLN A 1 103 ? -6.832 1.057 6.521 1.00 95.56 103 GLN A N 1
ATOM 807 C CA . GLN A 1 103 ? -7.428 0.062 7.416 1.00 95.56 103 GLN A CA 1
ATOM 808 C C . GLN A 1 103 ? -7.807 0.659 8.773 1.00 95.56 103 GLN A C 1
ATOM 810 O O . GLN A 1 103 ? -8.886 0.361 9.284 1.00 95.56 103 GLN A O 1
ATOM 815 N N . VAL A 1 104 ? -6.956 1.516 9.342 1.00 92.88 104 VAL A N 1
ATOM 816 C CA . VAL A 1 104 ? -7.261 2.250 10.578 1.00 92.88 104 VAL A CA 1
ATOM 817 C C . VAL A 1 104 ? -8.475 3.151 10.366 1.00 92.88 104 VAL A C 1
ATOM 819 O O . VAL A 1 104 ? -9.425 3.067 11.137 1.00 92.88 104 VAL A O 1
ATOM 822 N N . SER A 1 105 ? -8.496 3.924 9.280 1.00 93.56 105 SER A N 1
ATOM 823 C CA . SER A 1 105 ? -9.617 4.804 8.931 1.00 93.56 105 SER A CA 1
ATOM 824 C C . SER A 1 105 ? -10.918 4.026 8.730 1.00 93.56 105 SER A C 1
ATOM 826 O O . SER A 1 105 ? -11.971 4.469 9.180 1.00 93.56 105 SER A O 1
ATOM 828 N N . ALA A 1 106 ? -10.856 2.834 8.125 1.00 94.75 106 ALA A N 1
ATOM 829 C CA . ALA A 1 106 ? -12.011 1.950 8.008 1.00 94.75 106 ALA A CA 1
ATOM 830 C C . ALA A 1 106 ? -12.559 1.537 9.378 1.00 94.75 106 ALA A C 1
ATOM 832 O O . ALA A 1 106 ? -13.762 1.610 9.593 1.00 94.75 106 ALA A O 1
ATOM 833 N N . LEU A 1 107 ? -11.691 1.108 10.299 1.00 91.19 107 LEU A N 1
ATOM 834 C CA . LEU A 1 107 ? -12.105 0.696 11.643 1.00 91.19 107 LEU A CA 1
ATOM 835 C C . LEU A 1 107 ? -12.728 1.861 12.419 1.00 91.19 107 LEU A C 1
ATOM 837 O O . LEU A 1 107 ? -13.801 1.697 12.995 1.00 91.19 107 LEU A O 1
ATOM 841 N N . THR A 1 108 ? -12.100 3.038 12.370 1.00 89.62 108 THR A N 1
ATOM 842 C CA . THR A 1 108 ? -12.627 4.257 12.997 1.00 89.62 108 THR A CA 1
ATOM 843 C C . THR A 1 108 ? -14.001 4.620 12.430 1.00 89.62 108 THR A C 1
ATOM 845 O O . THR A 1 108 ? -14.940 4.852 13.186 1.00 89.62 108 THR A O 1
ATOM 848 N N . ALA A 1 109 ? -14.159 4.596 11.103 1.00 90.31 109 ALA A N 1
ATOM 849 C CA . ALA A 1 109 ? -15.419 4.931 10.445 1.00 90.31 109 ALA A CA 1
ATOM 850 C C . ALA A 1 109 ? -16.546 3.914 10.725 1.00 90.31 109 ALA A C 1
ATOM 852 O O . ALA A 1 109 ? -17.721 4.268 10.658 1.00 90.31 109 ALA A O 1
ATOM 853 N N . GLU A 1 110 ? -16.230 2.656 11.061 1.00 90.38 110 GLU A N 1
ATOM 854 C CA . GLU A 1 110 ? -17.234 1.662 11.489 1.00 90.38 110 GLU A CA 1
ATOM 855 C C . GLU A 1 110 ? -17.816 1.952 12.880 1.00 90.38 110 GLU A C 1
ATOM 857 O O . GLU A 1 110 ? -18.661 1.195 13.359 1.00 90.38 110 GLU A O 1
ATOM 862 N N . GLY A 1 111 ? -17.368 3.021 13.549 1.00 81.69 111 GLY A N 1
ATOM 863 C CA . GLY A 1 111 ? -17.682 3.259 14.954 1.00 81.69 111 GLY A CA 1
ATOM 864 C C . GLY A 1 111 ? -17.029 2.220 15.865 1.00 81.69 111 GLY A C 1
ATOM 865 O O . GLY A 1 111 ? -17.365 2.133 17.042 1.00 81.69 111 GLY A O 1
ATOM 866 N N . ILE A 1 112 ? -16.070 1.444 15.340 1.00 62.50 112 ILE A N 1
ATOM 867 C CA . ILE A 1 112 ? -15.095 0.712 16.145 1.00 62.50 112 ILE A CA 1
ATOM 868 C C . ILE A 1 112 ? -14.005 1.727 16.504 1.00 62.50 112 ILE A C 1
ATOM 870 O O . ILE A 1 112 ? -12.821 1.556 16.202 1.00 62.50 112 ILE A O 1
ATOM 874 N N . GLU A 1 113 ? -14.413 2.826 17.140 1.00 53.66 113 GLU A N 1
ATOM 875 C CA . GLU A 1 113 ? -13.480 3.592 17.944 1.00 53.66 113 GLU A CA 1
ATOM 876 C C . GLU A 1 113 ? -12.947 2.592 18.971 1.00 53.66 113 GLU A C 1
ATOM 878 O O . GLU A 1 113 ? -13.706 1.869 19.621 1.00 53.66 113 GLU A O 1
ATOM 883 N N . ARG A 1 114 ? -11.624 2.494 19.115 1.00 53.19 114 ARG A N 1
ATOM 884 C CA . ARG A 1 114 ? -11.025 1.830 20.282 1.00 53.19 114 ARG A CA 1
ATOM 885 C C . ARG A 1 114 ? -11.264 2.680 21.536 1.00 53.19 114 ARG A C 1
ATOM 887 O O . ARG A 1 114 ? -10.340 2.867 22.324 1.00 53.19 114 ARG A O 1
ATOM 894 N N . ASP A 1 115 ? -12.468 3.217 21.688 1.00 46.00 115 ASP A N 1
ATOM 895 C CA . ASP A 1 115 ? -12.986 3.733 22.934 1.00 46.00 115 ASP A CA 1
ATOM 896 C C . ASP A 1 115 ? -12.847 2.599 23.927 1.00 46.00 115 ASP A C 1
ATOM 898 O O . ASP A 1 115 ? -13.526 1.582 23.802 1.00 46.00 115 ASP A O 1
ATOM 902 N N . GLU A 1 116 ? -11.844 2.740 24.797 1.00 50.22 116 GLU A N 1
ATOM 903 C CA . GLU A 1 116 ? -11.647 2.008 26.043 1.00 50.22 116 GLU A CA 1
ATOM 904 C C . GLU A 1 116 ? -12.480 0.727 26.130 1.00 50.22 116 GLU A C 1
ATOM 906 O O . GLU A 1 116 ? -13.413 0.604 26.924 1.00 50.22 116 GLU A O 1
ATOM 911 N N . ILE A 1 117 ? -12.118 -0.286 25.336 1.00 51.50 117 ILE A N 1
ATOM 912 C CA . ILE A 1 117 ? -12.429 -1.643 25.755 1.00 51.50 117 ILE A CA 1
ATOM 913 C C . ILE A 1 117 ? -11.537 -1.828 26.975 1.00 51.50 117 ILE A C 1
ATOM 915 O O . ILE A 1 117 ? -10.380 -2.240 26.853 1.00 51.50 117 ILE A O 1
ATOM 919 N N . GLU A 1 118 ? -12.049 -1.452 28.150 1.00 57.84 118 GLU A N 1
ATOM 920 C CA . GLU A 1 118 ? -11.543 -1.934 29.420 1.00 57.84 118 GLU A CA 1
ATOM 921 C C . GLU A 1 118 ? -11.624 -3.452 29.317 1.00 57.84 118 GLU A C 1
ATOM 923 O O . GLU A 1 118 ? -12.655 -4.088 29.543 1.00 57.84 118 GLU A O 1
ATOM 928 N N . LEU A 1 119 ? -10.513 -4.047 28.885 1.00 63.16 119 LEU A N 1
ATOM 929 C CA . LEU A 1 119 ? -10.265 -5.462 29.021 1.00 63.16 119 LEU A CA 1
ATOM 930 C C . LEU A 1 119 ? -10.209 -5.704 30.521 1.00 63.16 119 LEU A C 1
ATOM 932 O O . LEU A 1 119 ? -9.140 -5.652 31.130 1.00 63.16 119 LEU A O 1
ATOM 936 N N . LEU A 1 120 ? -11.382 -5.929 31.113 1.00 66.94 120 LEU A N 1
ATOM 937 C CA . LEU A 1 120 ? -11.520 -6.437 32.463 1.00 66.94 120 LEU A CA 1
ATOM 938 C C . LEU A 1 120 ? -10.594 -7.642 32.541 1.00 66.94 120 LEU A C 1
ATOM 940 O O . LEU A 1 120 ? -10.811 -8.635 31.847 1.00 66.94 120 LEU A O 1
ATOM 944 N N . GLN A 1 121 ? -9.513 -7.528 33.308 1.00 72.56 121 GLN A N 1
ATOM 945 C CA . GLN A 1 121 ? -8.594 -8.635 33.494 1.00 72.56 121 GLN A CA 1
ATOM 946 C C . GLN A 1 121 ? -9.277 -9.596 34.470 1.00 72.56 121 GLN A C 1
ATOM 948 O O . GLN A 1 121 ? -9.319 -9.299 35.662 1.00 72.56 121 GLN A O 1
ATOM 953 N N . PRO A 1 122 ? -9.817 -10.745 34.011 1.00 79.56 122 PRO A N 1
ATOM 954 C CA . PRO A 1 122 ? -10.568 -11.654 34.884 1.00 79.56 122 PRO A CA 1
ATOM 955 C C . PRO A 1 122 ? -9.717 -12.212 36.019 1.00 79.56 122 PRO A C 1
ATOM 957 O O . PRO A 1 122 ? -10.230 -12.745 37.002 1.00 79.56 122 PRO A O 1
ATOM 960 N N . VAL A 1 123 ? -8.401 -12.156 35.833 1.00 79.62 123 VAL A N 1
ATOM 961 C CA . VAL A 1 123 ? -7.417 -12.716 36.731 1.00 79.62 123 VAL A CA 1
ATOM 962 C C . VAL A 1 123 ? -6.333 -11.679 36.948 1.00 79.62 123 VAL A C 1
ATOM 964 O O . VAL A 1 123 ? -5.578 -11.377 36.026 1.00 79.62 123 VAL A O 1
ATOM 967 N N . SER A 1 124 ? -6.226 -11.182 38.174 1.00 80.94 124 SER A N 1
ATOM 968 C CA . SER A 1 124 ? -5.061 -10.426 38.618 1.00 80.94 124 SER A CA 1
ATOM 969 C C . SER A 1 124 ? -4.087 -11.366 39.332 1.00 80.94 124 SER A C 1
ATOM 971 O O . SER A 1 124 ? -4.476 -12.310 40.029 1.00 80.94 124 SER A O 1
ATOM 973 N N . GLU A 1 125 ? -2.789 -11.165 39.113 1.00 81.81 125 GLU A N 1
ATOM 974 C CA . GLU A 1 125 ? -1.754 -11.906 39.832 1.00 81.81 125 GLU A CA 1
ATOM 975 C C . GLU A 1 125 ? -1.377 -11.150 41.105 1.00 81.81 125 GLU A C 1
ATOM 977 O O . GLU A 1 125 ? -0.867 -10.031 41.058 1.00 81.81 125 GLU A O 1
ATOM 982 N N . GLU A 1 126 ? -1.604 -11.768 42.262 1.00 80.56 126 GLU A N 1
ATOM 983 C CA . GLU A 1 126 ? -1.237 -11.179 43.545 1.00 80.56 126 GLU A CA 1
ATOM 984 C C . GLU A 1 126 ? 0.209 -11.564 43.892 1.00 80.56 126 GLU A C 1
ATOM 986 O O . GLU A 1 126 ? 0.533 -12.733 44.151 1.00 80.56 126 GLU A O 1
ATOM 991 N N . GLN A 1 127 ? 1.113 -10.579 43.907 1.00 73.81 127 GLN A N 1
ATOM 992 C CA . GLN A 1 127 ? 2.485 -10.801 44.357 1.00 73.81 127 GLN A CA 1
ATOM 993 C C . GLN A 1 127 ? 2.535 -10.896 45.885 1.00 73.81 127 GLN A C 1
ATOM 995 O O . GLN A 1 127 ? 2.597 -9.903 46.600 1.00 73.81 127 GLN A O 1
ATOM 1000 N N . THR A 1 128 ? 2.570 -12.125 46.397 1.00 78.19 128 THR A N 1
ATOM 1001 C CA . THR A 1 128 ? 2.580 -12.407 47.848 1.00 78.19 128 THR A CA 1
ATOM 1002 C C . THR A 1 128 ? 3.932 -12.168 48.544 1.00 78.19 128 THR A C 1
ATOM 1004 O O . THR A 1 128 ? 4.076 -12.472 49.728 1.00 78.19 128 THR A O 1
ATOM 1007 N N . GLY A 1 129 ? 4.954 -11.682 47.827 1.00 78.75 129 GLY A N 1
ATOM 1008 C CA . GLY A 1 129 ? 6.310 -11.462 48.356 1.00 78.75 129 GLY A CA 1
ATOM 1009 C C . GLY A 1 129 ? 7.064 -12.738 48.768 1.00 78.75 129 GLY A C 1
ATOM 1010 O O . GLY A 1 129 ? 8.167 -12.656 49.304 1.00 78.75 129 GLY A O 1
ATOM 1011 N N . ARG A 1 130 ? 6.492 -13.926 48.531 1.00 78.88 130 ARG A N 1
ATOM 1012 C CA . ARG A 1 130 ? 7.101 -15.226 48.841 1.00 78.88 130 ARG A CA 1
ATOM 1013 C C . ARG A 1 130 ? 7.628 -15.877 47.568 1.00 78.88 130 ARG A C 1
ATOM 1015 O O . ARG A 1 130 ? 6.960 -15.859 46.539 1.00 78.88 130 ARG A O 1
ATOM 1022 N N . LEU A 1 131 ? 8.802 -16.502 47.660 1.00 71.94 131 LEU A N 1
ATOM 1023 C CA . LEU A 1 131 ? 9.342 -17.350 46.596 1.00 71.94 131 LEU A CA 1
ATOM 1024 C C . LEU A 1 131 ? 8.408 -18.557 46.408 1.00 71.94 131 LEU A C 1
ATOM 1026 O O . LEU A 1 131 ? 8.317 -19.422 47.277 1.00 71.94 131 LEU A O 1
ATOM 1030 N N . GLY A 1 132 ? 7.661 -18.576 45.307 1.00 81.25 132 GLY A N 1
ATOM 1031 C CA . GLY A 1 132 ? 6.651 -19.591 45.023 1.00 81.25 132 GLY A CA 1
ATOM 1032 C C . GLY A 1 132 ? 5.792 -19.231 43.811 1.00 81.25 132 GLY A C 1
ATOM 1033 O O . GLY A 1 132 ? 5.944 -18.165 43.219 1.00 81.25 132 GLY A O 1
ATOM 1034 N N . ARG A 1 133 ? 4.893 -20.142 43.422 1.00 71.81 133 ARG A N 1
ATOM 1035 C CA . ARG A 1 133 ? 3.984 -19.946 42.283 1.00 71.81 133 ARG A CA 1
ATOM 1036 C C . ARG A 1 133 ? 3.030 -18.768 42.573 1.00 71.81 133 ARG A C 1
ATOM 1038 O O . ARG A 1 133 ? 2.390 -18.802 43.628 1.00 71.81 133 ARG A O 1
ATOM 1045 N N . PRO A 1 134 ? 2.905 -17.768 41.677 1.00 77.44 134 PRO A N 1
ATOM 1046 C CA . PRO A 1 134 ? 1.951 -16.671 41.832 1.00 77.44 134 PRO A CA 1
ATOM 1047 C C . PRO A 1 134 ? 0.537 -17.196 42.076 1.00 77.44 134 PRO A C 1
ATOM 1049 O O . PRO A 1 134 ? 0.117 -18.188 41.468 1.00 77.44 134 PRO A O 1
ATOM 1052 N N . ARG A 1 135 ? -0.193 -16.548 42.987 1.00 79.56 135 ARG A N 1
ATOM 1053 C CA . ARG A 1 135 ? -1.605 -16.853 43.217 1.00 79.56 135 ARG A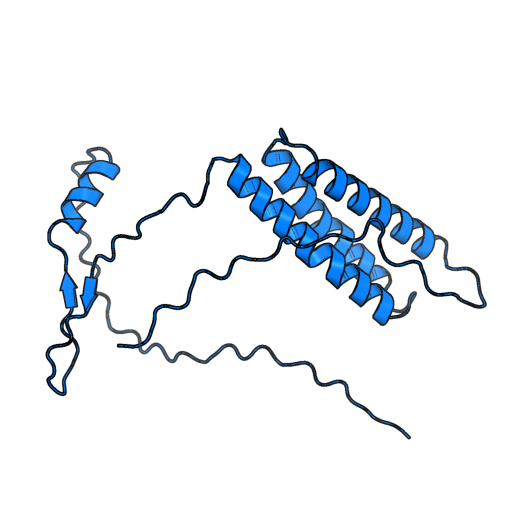 CA 1
ATOM 1054 C C . ARG A 1 135 ? -2.437 -15.997 42.271 1.00 79.56 135 ARG A C 1
ATOM 1056 O O . ARG A 1 135 ? -2.252 -14.788 42.195 1.00 79.56 135 ARG A O 1
ATOM 1063 N N . LYS A 1 136 ? -3.329 -16.659 41.542 1.00 83.38 136 LYS A N 1
ATOM 1064 C CA . LYS A 1 136 ? -4.300 -16.025 40.655 1.00 83.38 136 LYS A CA 1
ATOM 1065 C C . LYS A 1 136 ? -5.515 -15.632 41.487 1.00 83.38 136 LYS A C 1
ATOM 1067 O O . LYS A 1 136 ? -6.124 -16.508 42.100 1.00 83.38 136 LYS A O 1
ATOM 1072 N N . HIS A 1 137 ? -5.835 -14.347 41.526 1.00 82.38 137 HIS A N 1
ATOM 1073 C CA . HIS A 1 137 ? -7.067 -13.848 42.113 1.00 82.38 137 HIS A CA 1
ATOM 1074 C C . HIS A 1 137 ? -8.074 -13.657 40.982 1.00 82.38 137 HIS A C 1
ATOM 1076 O O . HIS A 1 137 ? -7.814 -12.909 40.043 1.00 82.38 137 HIS A O 1
ATOM 1082 N N . VAL A 1 138 ? -9.179 -14.397 41.030 1.00 83.12 138 VAL A N 1
ATOM 1083 C CA . VAL A 1 138 ? -10.264 -14.254 40.055 1.00 83.12 138 VAL A CA 1
ATOM 1084 C C . VAL A 1 138 ? -11.228 -13.218 40.604 1.00 83.12 138 VAL A C 1
ATOM 1086 O O . VAL A 1 138 ? -11.701 -13.382 41.729 1.00 83.12 138 VAL A O 1
ATOM 1089 N N . ASP A 1 139 ? -11.513 -12.176 39.830 1.00 81.31 139 ASP A N 1
ATOM 1090 C CA . ASP A 1 139 ? -12.493 -11.171 40.231 1.00 81.31 139 ASP A CA 1
ATOM 1091 C C . ASP A 1 139 ? -13.901 -11.810 40.274 1.00 81.31 139 ASP A C 1
ATOM 1093 O O . ASP A 1 139 ? -14.380 -12.315 39.250 1.00 81.31 139 ASP A O 1
ATOM 1097 N N . PRO A 1 140 ? -14.583 -11.835 41.437 1.00 81.12 140 PRO A N 1
ATOM 1098 C CA . PRO A 1 140 ? -15.914 -12.424 41.562 1.00 81.12 140 PRO A CA 1
ATOM 1099 C C . PRO A 1 140 ? -17.010 -11.654 40.805 1.00 81.12 140 PRO A C 1
ATOM 1101 O O . PRO A 1 140 ? -18.121 -12.177 40.665 1.00 81.12 140 PRO A O 1
ATOM 1104 N N . GLU A 1 141 ? -16.752 -10.432 40.331 1.00 79.06 141 GLU A N 1
ATOM 1105 C CA . GLU A 1 141 ? -17.698 -9.665 39.513 1.00 79.06 141 GLU A CA 1
ATOM 1106 C C . GLU A 1 141 ? -17.645 -10.040 38.029 1.00 79.06 141 GLU A C 1
ATOM 1108 O O . GLU A 1 141 ? -18.668 -9.965 37.342 1.00 79.06 141 GLU A O 1
ATOM 1113 N N . TYR A 1 142 ? -16.512 -10.564 37.554 1.00 77.62 142 TYR A N 1
ATOM 1114 C CA . TYR A 1 142 ? -16.314 -10.933 36.151 1.00 77.62 142 TYR A CA 1
ATOM 1115 C C . TYR A 1 142 ? -17.392 -11.887 35.583 1.00 77.62 142 TYR A C 1
ATOM 1117 O O . TYR A 1 142 ? -17.925 -11.617 34.502 1.00 77.62 142 TYR A O 1
ATOM 1125 N N . PRO A 1 143 ? -17.815 -12.959 36.290 1.00 75.38 143 PRO A N 1
ATOM 1126 C CA . PRO A 1 143 ? -18.852 -13.863 35.787 1.00 75.38 143 PRO A CA 1
ATOM 1127 C C . PRO A 1 143 ? -20.228 -13.195 35.645 1.00 75.38 143 PRO A C 1
ATOM 1129 O O . PRO A 1 143 ? -21.037 -13.615 34.818 1.00 75.38 143 PRO A O 1
ATOM 1132 N N . LYS A 1 144 ? -20.518 -12.158 36.445 1.00 77.88 144 LYS A N 1
ATOM 1133 C CA . LYS A 1 144 ? -21.819 -11.468 36.432 1.00 77.88 144 LYS A CA 1
ATOM 1134 C C . LYS A 1 144 ? -21.967 -10.575 35.207 1.00 77.88 144 LYS A C 1
ATOM 1136 O O . LYS A 1 144 ? -23.060 -10.475 34.659 1.00 77.88 144 LYS A O 1
ATOM 1141 N N . ILE A 1 145 ? -20.867 -9.966 34.774 1.00 70.69 145 ILE A N 1
ATOM 1142 C CA . ILE A 1 145 ? -20.812 -9.099 33.595 1.00 70.69 145 ILE A CA 1
ATOM 1143 C C . ILE A 1 145 ? -21.059 -9.937 32.332 1.00 70.69 145 ILE A C 1
ATOM 1145 O O . ILE A 1 145 ? -21.916 -9.604 31.518 1.00 70.69 145 ILE A O 1
ATOM 1149 N N . PHE A 1 146 ? -20.424 -11.108 32.227 1.00 63.06 146 PHE A N 1
ATOM 1150 C CA . PHE A 1 146 ? -20.622 -12.037 31.105 1.00 63.06 146 PHE A CA 1
ATOM 1151 C C . PHE A 1 146 ? -22.072 -12.536 30.954 1.00 63.06 146 PHE A C 1
ATOM 1153 O O . PHE A 1 146 ? -22.563 -12.726 29.837 1.00 63.06 146 PHE A O 1
ATOM 1160 N N . ALA A 1 147 ? -22.784 -12.717 32.070 1.00 64.69 147 ALA A N 1
ATOM 1161 C CA . ALA A 1 147 ? -24.187 -13.131 32.068 1.00 64.69 147 ALA A CA 1
ATOM 1162 C C . ALA A 1 147 ? -25.143 -12.048 31.523 1.00 64.69 147 ALA A C 1
ATOM 1164 O O . ALA A 1 147 ? -26.223 -12.378 31.036 1.00 64.69 147 ALA A O 1
ATOM 1165 N N . GLN A 1 148 ? -24.760 -10.767 31.578 1.00 65.00 148 GLN A N 1
ATOM 1166 C CA . GLN A 1 148 ? -25.569 -9.664 31.044 1.00 65.00 148 GLN A CA 1
ATOM 1167 C C . GLN A 1 148 ? -25.449 -9.547 29.517 1.00 65.00 148 GLN A C 1
ATOM 1169 O O . GLN A 1 148 ? -26.441 -9.266 28.848 1.00 65.00 148 GLN A O 1
ATOM 1174 N N . PHE A 1 149 ? -24.269 -9.830 28.956 1.00 61.75 149 PHE A N 1
ATOM 1175 C CA . PHE A 1 149 ? -24.020 -9.747 27.509 1.00 61.75 149 PHE A CA 1
ATOM 1176 C C . PHE A 1 149 ? -24.542 -10.948 26.713 1.00 61.75 149 PHE A C 1
ATOM 1178 O O . PHE A 1 149 ? -24.835 -10.827 25.528 1.00 61.75 149 PHE A O 1
ATOM 1185 N N . THR A 1 150 ? -24.699 -12.108 27.350 1.00 60.62 150 THR 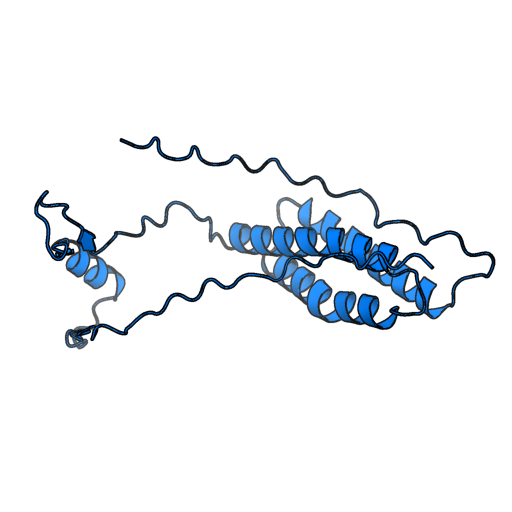A N 1
ATOM 1186 C CA . THR A 1 150 ? -25.124 -13.352 26.681 1.00 60.62 150 THR A CA 1
ATOM 1187 C C . THR A 1 150 ? -26.640 -13.498 26.528 1.00 60.62 150 THR A C 1
ATOM 1189 O O . THR A 1 150 ? -27.113 -14.559 26.123 1.00 60.62 150 THR A O 1
ATOM 1192 N N . GLY A 1 151 ? -27.415 -12.440 26.798 1.00 51.69 151 GLY A N 1
ATOM 1193 C CA . GLY A 1 151 ? -28.819 -12.369 26.393 1.00 51.69 151 GLY A CA 1
ATOM 1194 C C . GLY A 1 151 ? -29.648 -13.571 26.844 1.00 51.69 151 GLY A C 1
ATOM 1195 O O . GLY A 1 151 ? -30.329 -14.186 26.034 1.00 51.69 151 GLY A O 1
ATOM 1196 N N . GLY A 1 152 ? -29.574 -13.940 28.125 1.00 49.38 152 GLY A N 1
ATOM 1197 C CA . GLY A 1 152 ? -30.575 -14.806 28.756 1.00 49.38 152 GLY A CA 1
ATOM 1198 C C . GLY A 1 152 ? -30.757 -16.208 28.160 1.00 49.38 152 GLY A C 1
ATOM 1199 O O . GLY A 1 152 ? -31.823 -16.793 28.362 1.00 49.38 152 GLY A O 1
ATOM 1200 N N . SER A 1 153 ? -29.763 -16.775 27.471 1.00 49.88 153 SER A N 1
ATOM 1201 C CA . SER A 1 153 ? -29.793 -18.204 27.147 1.00 49.88 153 SER A CA 1
ATOM 1202 C C . SER A 1 153 ? -29.515 -19.005 28.422 1.00 49.88 153 SER A C 1
ATOM 1204 O O . SER A 1 153 ? -28.381 -19.089 28.889 1.00 49.88 153 SER A O 1
ATOM 1206 N N . LYS A 1 154 ? -30.574 -19.547 29.034 1.00 58.72 154 LYS A N 1
ATOM 1207 C CA . LYS A 1 154 ? -30.522 -20.282 30.311 1.00 58.72 154 LYS A CA 1
ATOM 1208 C C . LYS A 1 154 ? -29.870 -21.671 30.216 1.00 58.72 154 LYS A C 1
ATOM 1210 O O . LYS A 1 154 ? -29.784 -22.344 31.238 1.00 58.72 154 LYS A O 1
ATOM 1215 N N . ASP A 1 155 ? -29.374 -22.061 29.042 1.00 60.59 155 ASP A N 1
ATOM 1216 C CA . ASP A 1 155 ? -28.939 -23.434 28.758 1.00 60.59 155 ASP A CA 1
ATOM 1217 C C . ASP A 1 155 ? -27.423 -23.590 28.530 1.00 60.59 155 ASP A C 1
ATOM 1219 O O . ASP A 1 155 ? -26.969 -24.637 28.072 1.00 60.59 155 ASP A O 1
ATOM 1223 N N . LEU A 1 156 ? -26.605 -22.582 28.849 1.00 48.94 156 LEU A N 1
ATOM 1224 C CA . LEU A 1 156 ? -25.148 -22.736 28.802 1.00 48.94 156 LEU A CA 1
ATOM 1225 C C . LEU A 1 156 ? -24.633 -23.262 30.145 1.00 48.94 156 LEU A C 1
ATOM 1227 O O . LEU A 1 156 ? -24.456 -22.509 31.103 1.00 48.94 156 LEU A O 1
ATOM 1231 N N . GLU A 1 157 ? -24.390 -24.574 30.205 1.00 45.72 157 GLU A N 1
ATOM 1232 C CA . GLU A 1 157 ? -23.609 -25.174 31.284 1.00 45.72 157 GLU A CA 1
ATOM 1233 C C . GLU A 1 157 ? -22.240 -24.475 31.388 1.00 4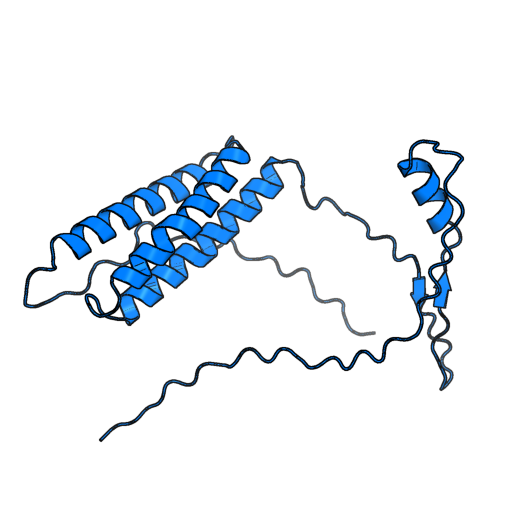5.72 157 GLU A C 1
ATOM 1235 O O . GLU A 1 157 ? -21.608 -24.193 30.363 1.00 45.72 157 GLU A O 1
ATOM 1240 N N . PRO A 1 158 ? -21.751 -24.180 32.606 1.00 43.31 158 PRO A N 1
ATOM 1241 C CA . PRO A 1 158 ? -20.446 -23.568 32.791 1.00 43.31 158 PRO A CA 1
ATOM 1242 C C . PRO A 1 158 ? -19.361 -24.520 32.281 1.00 43.31 158 PRO A C 1
ATOM 1244 O O . PRO A 1 158 ? -19.010 -25.500 32.939 1.00 43.31 158 PRO A O 1
ATOM 1247 N N . ILE A 1 159 ? -18.801 -24.216 31.110 1.00 40.31 159 ILE A N 1
ATOM 1248 C CA . ILE A 1 159 ? -17.600 -24.881 30.612 1.00 40.31 159 ILE A CA 1
ATOM 1249 C C . ILE A 1 159 ? -16.455 -24.457 31.534 1.00 40.31 159 ILE A C 1
ATOM 1251 O O . ILE A 1 159 ? -15.875 -23.379 31.397 1.00 40.31 159 ILE A O 1
ATOM 1255 N N . LEU A 1 160 ? -16.141 -25.308 32.509 1.00 36.69 160 LEU A N 1
ATOM 1256 C CA . LEU A 1 160 ? -14.887 -25.257 33.247 1.00 36.69 160 LEU A CA 1
ATOM 1257 C C . LEU A 1 160 ? -13.753 -25.475 32.242 1.00 36.69 160 LEU A C 1
ATOM 1259 O O . LEU A 1 160 ? -13.378 -26.607 31.941 1.00 36.69 160 LEU A O 1
ATOM 1263 N N . VAL A 1 161 ? -13.200 -24.383 31.715 1.00 36.75 161 VAL A N 1
ATOM 1264 C CA . VAL A 1 161 ? -11.940 -24.424 30.974 1.00 36.75 161 VAL A CA 1
ATOM 1265 C C . VAL A 1 161 ? -10.836 -24.687 31.995 1.00 36.75 161 VAL A C 1
ATOM 1267 O O . VAL A 1 161 ? -10.219 -23.774 32.546 1.00 36.75 161 VAL A O 1
ATOM 1270 N N . ILE A 1 162 ? -10.609 -25.965 32.291 1.00 34.53 162 ILE A N 1
ATOM 1271 C CA . ILE A 1 162 ? -9.391 -26.420 32.953 1.00 34.53 162 ILE A CA 1
ATOM 1272 C C . ILE A 1 162 ? -8.282 -26.238 31.917 1.00 34.53 162 ILE A C 1
ATOM 1274 O O . ILE A 1 162 ? -8.019 -27.114 31.102 1.00 34.53 162 ILE A O 1
ATOM 1278 N N . SER A 1 163 ? -7.674 -25.052 31.906 1.00 37.09 163 SER A N 1
ATOM 1279 C CA . SER A 1 163 ? -6.452 -24.806 31.145 1.00 37.09 163 SER A CA 1
ATOM 1280 C C . SER A 1 163 ? -5.351 -25.679 31.739 1.00 37.09 163 SER A C 1
ATOM 1282 O O . SER A 1 163 ? -4.733 -25.329 32.750 1.00 37.09 163 SER A O 1
ATOM 1284 N N . GLU A 1 164 ? -5.132 -26.846 31.137 1.00 38.22 164 GLU A N 1
ATOM 1285 C CA . GLU A 1 164 ? -3.917 -27.614 31.359 1.00 38.22 164 GLU A CA 1
ATOM 1286 C C . GLU A 1 164 ? -2.712 -26.732 30.997 1.00 38.22 164 GLU A C 1
ATOM 1288 O O . GLU A 1 164 ? -2.752 -25.998 30.004 1.00 38.22 164 GLU A O 1
ATOM 1293 N N . PRO A 1 165 ? -1.636 -26.745 31.798 1.00 38.91 165 PRO A N 1
ATOM 1294 C CA . PRO A 1 165 ? -0.465 -25.932 31.527 1.00 38.91 165 PRO A CA 1
ATOM 1295 C C . PRO A 1 165 ? 0.222 -26.448 30.260 1.00 38.91 165 PRO A C 1
ATOM 1297 O O . PRO A 1 165 ? 1.030 -27.374 30.309 1.00 38.91 165 PRO A O 1
ATOM 1300 N N . HIS A 1 166 ? -0.079 -25.836 29.117 1.00 41.72 166 HIS A N 1
ATOM 1301 C CA . HIS A 1 166 ? 0.767 -25.966 27.943 1.00 41.72 166 HIS A CA 1
ATOM 1302 C C . HIS A 1 166 ? 2.169 -25.442 28.288 1.00 41.72 166 HIS A C 1
ATOM 1304 O O . HIS A 1 166 ? 2.298 -24.324 28.800 1.00 41.72 166 HIS A O 1
ATOM 1310 N N . PRO A 1 167 ? 3.237 -26.214 28.023 1.00 46.44 167 PRO A N 1
ATOM 1311 C CA . PRO A 1 167 ? 4.590 -25.695 28.064 1.00 46.44 167 PRO A CA 1
ATOM 1312 C C . PRO A 1 167 ? 4.762 -24.732 26.884 1.00 46.44 167 PRO A C 1
ATOM 1314 O O . PRO A 1 167 ? 5.206 -25.110 25.802 1.00 46.44 167 PRO A O 1
ATOM 1317 N N . CYS A 1 168 ? 4.382 -23.472 27.087 1.00 37.88 168 CYS A N 1
ATOM 1318 C CA . CYS A 1 168 ? 4.687 -22.387 26.167 1.00 37.88 168 CYS A CA 1
ATOM 1319 C C . CYS A 1 168 ? 6.198 -22.141 26.191 1.00 37.88 168 CYS A C 1
ATOM 1321 O O . CYS A 1 168 ? 6.711 -21.320 26.950 1.00 37.88 168 CYS A O 1
ATOM 1323 N N . VAL A 1 169 ? 6.921 -22.858 25.334 1.00 45.44 169 VAL A N 1
ATOM 1324 C CA . VAL A 1 169 ? 8.218 -22.414 24.834 1.00 45.44 169 VAL A CA 1
ATOM 1325 C C . VAL A 1 169 ? 7.926 -21.219 23.931 1.00 45.44 169 VAL A C 1
ATOM 1327 O O . VAL A 1 169 ? 7.683 -21.371 22.736 1.00 45.44 169 VAL A O 1
ATOM 1330 N N . TYR A 1 170 ? 7.912 -20.020 24.512 1.00 41.72 170 TYR A N 1
ATOM 1331 C CA . TYR A 1 170 ? 8.023 -18.784 23.745 1.00 41.72 170 TYR A CA 1
ATOM 1332 C C . TYR A 1 170 ? 9.386 -18.808 23.046 1.00 41.72 170 TYR A C 1
ATOM 1334 O O . TYR A 1 170 ? 10.413 -18.468 23.632 1.00 41.72 170 TYR A O 1
ATOM 1342 N N . LYS A 1 171 ? 9.412 -19.253 21.787 1.00 40.56 171 LYS A N 1
ATOM 1343 C CA . LYS A 1 171 ? 10.487 -18.863 20.881 1.00 40.56 171 LYS A CA 1
ATOM 1344 C C . LYS A 1 171 ? 10.172 -17.437 20.435 1.00 40.56 171 LYS A C 1
ATOM 1346 O O . LYS A 1 171 ? 9.109 -17.235 19.848 1.00 40.56 171 LYS A O 1
ATOM 1351 N N . PRO A 1 172 ? 11.038 -16.450 20.705 1.00 39.38 172 PRO A N 1
ATOM 1352 C CA . PRO A 1 172 ? 10.884 -15.146 20.087 1.00 39.38 172 PRO A CA 1
ATOM 1353 C C . PRO A 1 172 ? 10.914 -15.341 18.569 1.00 39.38 172 PRO A C 1
ATOM 1355 O O . PRO A 1 172 ? 11.831 -15.971 18.036 1.00 39.38 172 PRO A O 1
ATOM 1358 N N . ILE A 1 173 ? 9.900 -14.822 17.879 1.00 45.12 173 ILE A N 1
ATOM 1359 C CA . ILE A 1 173 ? 9.961 -14.623 16.434 1.00 45.12 173 ILE A CA 1
ATOM 1360 C C . ILE A 1 173 ? 10.984 -13.506 16.236 1.00 45.12 173 ILE A C 1
ATOM 1362 O O . ILE A 1 173 ? 10.679 -12.322 16.334 1.00 45.12 173 ILE A O 1
ATOM 1366 N N . ILE A 1 174 ? 12.242 -13.900 16.062 1.00 42.31 174 ILE A N 1
ATOM 1367 C CA . ILE A 1 174 ? 13.292 -13.011 15.591 1.00 42.31 174 ILE A CA 1
ATOM 1368 C C . ILE A 1 174 ? 13.009 -12.826 14.104 1.00 42.31 174 ILE A C 1
ATOM 1370 O O . ILE A 1 174 ? 13.298 -13.715 13.303 1.00 42.31 174 ILE A O 1
ATOM 1374 N N . CYS A 1 175 ? 12.412 -11.693 13.733 1.00 39.47 175 CYS A N 1
ATOM 1375 C CA . CYS A 1 175 ? 12.423 -11.253 12.345 1.00 39.47 175 CYS A CA 1
ATOM 1376 C C . CYS A 1 175 ? 13.895 -11.129 11.916 1.00 39.47 175 CYS A C 1
ATOM 1378 O O . CYS A 1 175 ? 14.660 -10.437 12.599 1.00 39.47 175 CYS A O 1
ATOM 1380 N N . PRO A 1 176 ? 14.342 -11.808 10.847 1.00 43.22 176 PRO A N 1
ATOM 1381 C CA . PRO A 1 176 ? 15.711 -11.670 10.388 1.00 43.22 176 PRO A CA 1
ATOM 1382 C C . PRO A 1 176 ? 15.930 -10.227 9.930 1.00 43.22 176 PRO A C 1
ATOM 1384 O O . PRO A 1 176 ? 15.370 -9.782 8.933 1.00 43.22 176 PRO A O 1
ATOM 1387 N N . VAL A 1 177 ? 16.760 -9.495 10.673 1.00 48.78 177 VAL A N 1
ATOM 1388 C CA . VAL A 1 177 ? 17.340 -8.235 10.213 1.00 48.78 177 VAL A CA 1
ATOM 1389 C C . VAL A 1 177 ? 18.164 -8.562 8.973 1.00 48.78 177 VAL A C 1
ATOM 1391 O O . VAL A 1 177 ? 19.197 -9.233 9.056 1.00 48.78 177 VAL A O 1
ATOM 1394 N N . PHE A 1 178 ? 17.672 -8.129 7.818 1.00 48.19 178 PHE A N 1
ATOM 1395 C CA . PHE A 1 178 ? 18.337 -8.278 6.534 1.00 48.19 178 PHE A CA 1
ATOM 1396 C C . PHE A 1 178 ? 19.653 -7.489 6.573 1.00 48.19 178 PHE A C 1
ATOM 1398 O O . PHE A 1 178 ? 19.658 -6.260 6.617 1.00 48.19 178 PHE A O 1
ATOM 1405 N N . ARG A 1 179 ? 20.791 -8.193 6.625 1.00 48.16 179 ARG A N 1
ATOM 1406 C CA . ARG A 1 179 ? 22.112 -7.574 6.463 1.00 48.16 179 ARG A CA 1
ATOM 1407 C C . ARG A 1 179 ? 22.400 -7.436 4.967 1.00 48.16 179 ARG A C 1
ATOM 1409 O O . ARG A 1 179 ? 22.428 -8.464 4.288 1.00 48.16 179 ARG A O 1
ATOM 1416 N N . PRO A 1 180 ? 22.675 -6.230 4.445 1.00 47.69 180 PRO A N 1
ATOM 1417 C CA . PRO A 1 180 ? 23.189 -6.098 3.091 1.00 47.69 180 PRO A CA 1
ATOM 1418 C C . PRO A 1 180 ? 24.566 -6.770 3.009 1.00 47.69 180 PRO A C 1
ATOM 1420 O O . PRO A 1 180 ? 25.476 -6.451 3.777 1.00 47.69 180 PRO A O 1
ATOM 1423 N N . SER A 1 181 ? 24.708 -7.735 2.097 1.00 54.28 181 SER A N 1
ATOM 1424 C CA . SER A 1 181 ? 25.997 -8.351 1.780 1.00 54.28 181 SER A CA 1
ATOM 1425 C C . SER A 1 181 ? 26.826 -7.359 0.972 1.00 54.28 181 SER A C 1
ATOM 1427 O O . SER A 1 181 ? 26.645 -7.214 -0.233 1.00 54.28 181 SER A O 1
ATOM 1429 N N . THR A 1 182 ? 27.737 -6.653 1.632 1.00 56.09 182 THR A N 1
ATOM 1430 C CA . THR A 1 182 ? 28.816 -5.935 0.956 1.00 56.09 182 THR A CA 1
ATOM 1431 C C . THR A 1 182 ? 29.861 -6.946 0.494 1.00 56.09 182 THR A C 1
ATOM 1433 O O . THR A 1 182 ? 30.764 -7.320 1.237 1.00 56.09 182 THR A O 1
ATOM 1436 N N . THR A 1 183 ? 29.743 -7.403 -0.750 1.00 62.81 183 THR A N 1
ATOM 1437 C CA . THR A 1 183 ? 30.851 -8.044 -1.468 1.00 62.81 183 THR A CA 1
ATOM 1438 C C . THR A 1 183 ? 31.372 -7.042 -2.491 1.00 62.81 183 THR A C 1
ATOM 1440 O O . THR A 1 183 ? 30.827 -6.913 -3.581 1.00 62.81 183 THR A O 1
ATOM 1443 N N . PHE A 1 184 ? 32.392 -6.279 -2.100 1.00 56.84 184 PHE A N 1
ATOM 1444 C CA . PHE A 1 184 ? 33.236 -5.550 -3.043 1.00 56.84 184 PHE A CA 1
ATOM 1445 C C . PHE A 1 184 ? 34.351 -6.499 -3.495 1.00 56.84 184 PHE A C 1
ATOM 1447 O O . PHE A 1 184 ? 35.081 -7.028 -2.653 1.00 56.84 184 PHE A O 1
ATOM 1454 N N . HIS A 1 185 ? 34.448 -6.712 -4.805 1.00 61.41 185 HIS A N 1
ATOM 1455 C CA . HIS A 1 185 ? 35.631 -7.226 -5.490 1.00 61.41 185 HIS A CA 1
ATOM 1456 C C . HIS A 1 185 ? 36.273 -6.086 -6.274 1.00 61.41 185 HIS A C 1
ATOM 1458 O O . HIS A 1 185 ? 35.505 -5.256 -6.813 1.00 61.41 185 HIS A O 1
#

pLDDT: mean 79.56, std 20.28, range [34.53, 98.19]

Radius of gyration: 25.42 Å; chains: 1; bounding box: 6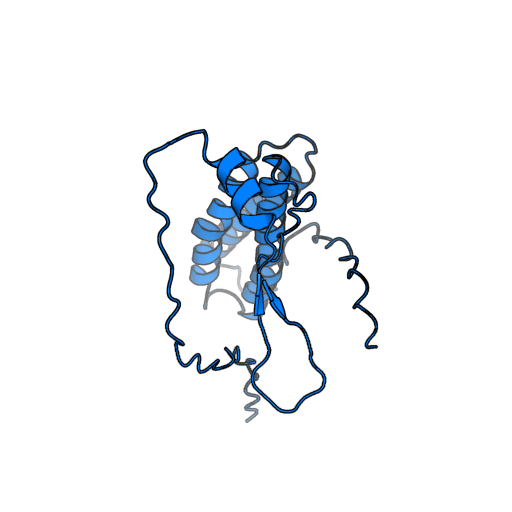6×42×72 Å

Sequence (185 aa):
MPASPSPTTMEPFEFPDNIPALPQNPLPWSANVITARQLLDNVYVRALQTLREEDSDPLRYKLLSSNIIDTMIPVLEGMDGEVPQLWIHACAEIFGPLVYELQVSALTAEGIERDEIELLQPVSEEQTGRLGRPRKHVDPEYPKIFAQFTGGSKDLEPILVISEPHPCVYKPIICPVFRPSTTFH

Organism: NCBI:txid1745969

Foldseek 3Di:
DDDDPDPPPDDDDDADQFQDDADDDPDDADPLVVVLRVVLGVLLNVLVVQLPDPLHALVVLVVSLCCCVVPNVVSLVVCVVRGDPVSSVSSCVRSVVSSVSSNVVSCVNVVVPVPDPVPPPQWDFDDPVDPDDTDTDGDPCVVVVVCVVVPPPPPDDPPPPPPDDDPPPPDPPPDDPDDPDPDDD

Secondary structure (DSSP, 8-state):
-PPPPPP------PPPSSPPPPPP-SSPPPHHHHHHHHHHHHHHHHHHHHHH-TT--HHHHHHHHHHIIIIIHHHHHHTBTTB-HHHHHHHHHHHHHHHHHHHHHHHHHTT----------SEEEE--SSSSPPEEEEPTTHHHHHHHHTTT-TT------------------------------

=== Feature glossary ===
Reading guide. The protein is described through the following features:

Foldseek 3Di. A 3Di character summarizes, for each residue, the relative orientation of the Cα frame of its nearest spatial neighbor. Because it encodes fold topology rather than chemistry, 3Di alignments detect remote structural similarity that sequence alignment misses.

Contact-map, Ramachandran, and PAE plots. Plot images: a contact map (which residues are close in 3D, as an N×N binary image), a Ramachandran scatter (backbone torsion angles, revealing secondary-structure composition at a glance), and — for AlphaFold structures — a PAE heatmap (pairwise prediction confidence).

Radius of gyration, Cα contacts, bounding box. Radius of gyration (Rg) is the root-mean-square distance of Cα atoms from their centroid — a single number for overall size and compactness. A globular domain of N residues has Rg ≈ 2.2·N^0.38 Å; an extended or disordered chain has a much larger Rg. The Cα contact count is the number of residue pairs whose Cα atoms are within 8 Å and are more than four positions apart in sequence — a standard proxy for tertiary packing density. The bounding box is the smallest axis-aligned box enclosing all Cα atoms.

Secondary structure (8-state, DSSP). Eight-state secondary structure (DSSP): H is the canonical α-helix, G the tighter 3₁₀-helix, I the wider π-helix; E/B are β-structure, T and S are turns and bends, and '-' is everything else. DSSP derives these from the pattern of main-chain N–H···O=C hydrogen bonds, not from the sequence.

B-factor. B-factor (Debye–Waller factor) reflects atomic displacement in the crystal lattice. It is an experimental observable (units Å²), not a prediction; low values mean the atom is pinned down, high values mean it moves or is heterogeneous across the crystal.

pLDDT. pLDDT is the predicted lDDT-Cα score: AlphaFold's confidence that the local environment of each residue (all inter-atomic distances within 15 Å) is correctly placed. It is a per-residue number between 0 and 100, with higher meaning more reliable.

Nearest PDB structures. Nearest PDB neighbors are the top structural matches found by Foldseek when searching this structure against the entire Protein Data Bank. Each hit reports a TM-score (0 to 1; >0.5 almost always implies the same fold) and an E-value. These are *structural* homologs — they may share no detectable sequence similarity.

Solvent-accessible surface area. Accessible surface area quantifies burial. A residue with SASA near zero is packed into the hydrophobic core; one with SASA >100 Å² sits on the surface. Computed here via the Shrake–Rupley numerical algorithm with a 1.4 Å probe.

Rendered structure images. Structure images are PyMOL renders from six orthogonal camera directions. Cartoon representation draws helices as coils and strands as arrows; sticks shows the backbone as bonds; surface shows the solvent-excluded envelope. Rainbow coloring maps sequence position to hue (blue→red, N→C); chain coloring assigns a distinct color per polypeptide.

Backbone torsions (φ/ψ). φ (phi) and ψ (psi) are the two rotatable backbone dihedrals per residue: φ is the C(i-1)–N–Cα–C torsion, ψ is the N–Cα–C–N(i+1) torsion, both in degrees on (−180°, 180°]. α-helical residues cluster near (−60°, −45°); β-strand residues near (−120°, +130°). A Ramachandran plot is simply a scatter of (φ, ψ) for every residue.

Predicted aligned error. Predicted Aligned Error (PAE) is an AlphaFold confidence matrix: entry (i, j) is the expected error in the position of residue j, in ångströms, when the prediction is superimposed on the true structure at residue i. Low PAE within a block of residues means that block is internally rigid and well-predicted; high PAE between two blocks means their relative placement is uncertain even if each block individually is confident.

mmCIF coordinates. Structure coordinates are given as an mmCIF _atom_site loop: one row per atom with element, residue name, chain id, sequence number, and x/y/z position in Å.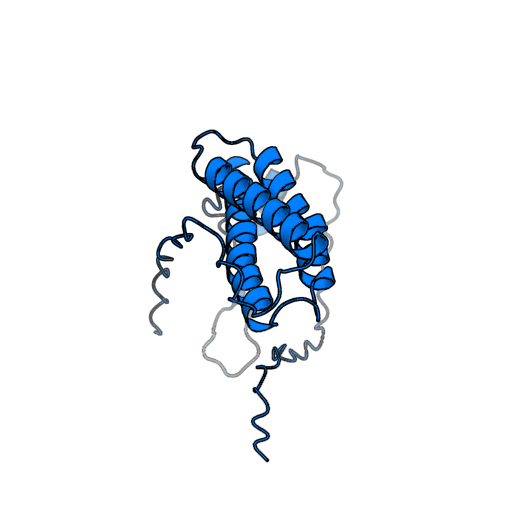 Only the four main-chain atoms per residue are included here; side chains are omitted to keep the record compact.

InterPro / GO / CATH / organism. Database cross-references. InterPro integrates a dozen domain/family signature databases into unified entries with residue-range hits. GO terms attach function/process/location labels with evidence codes. CATH codes position the fold in a four-level structural taxonomy. Organism is the NCBI-taxonomy species name.

Secondary structure (3-state, P-SEA). SS3 is a coarse helix/strand/coil call (letters a/b/c) made by the P-SEA algorithm from inter-Cα distances and dihedrals. It is less detailed than DSSP but needs only Cα positions.

Sequence. Sequence gives the chain of amino acids in standard one-letter code (A=alanine, C=cysteine, …, Y=tyrosine), read N→C. It is the only feature that is directly encoded by the gene; all structural features are derived from the folded form of this sequence.